Protein AF-0000000081565633 (afdb_homodimer)

pLDDT: mean 91.07, std 15.41, range [25.05, 98.81]

Radius of gyration: 27.48 Å; Cα contacts (8 Å, |Δi|>4): 273; chains: 2; bounding box: 69×83×50 Å

Solvent-accessible surface area (backbone atoms only — not comparable to full-atom values): 12117 Å² total; per-residue (Å²): 133,85,76,76,70,73,71,79,62,88,47,68,35,64,42,94,64,83,38,63,38,33,83,43,72,37,74,45,70,80,33,59,69,35,36,27,34,23,30,82,44,44,94,78,62,39,60,76,39,73,44,74,67,48,76,82,65,35,71,66,54,41,62,46,48,60,52,54,51,51,51,34,50,51,38,51,51,48,37,56,51,51,50,53,51,38,52,53,49,53,54,51,39,51,52,53,53,54,52,45,53,53,65,70,73,106,133,84,78,75,70,72,71,80,62,87,46,69,35,63,41,92,64,84,38,62,39,33,83,42,72,36,75,45,70,82,32,59,68,34,37,26,33,22,28,82,43,44,95,78,62,39,60,76,39,72,43,73,68,48,76,81,64,36,69,66,54,40,63,45,49,60,53,54,51,51,52,35,50,51,40,52,50,48,38,54,52,50,51,52,52,38,53,52,50,52,53,51,39,52,52,53,53,54,51,45,54,52,64,70,72,106

Sequence (212 aa):
MSSNSNVSGFVECECRVPQTAQIWTSWMPDNPGRRFLACKNYKKGGCGFFSWYDPQMCARSKAIIPGLLRGRNQLESEVVKVKKENRKMKKENRKVKMLIVITWILMSSNSNVSGFVECECRVPQTAQIWTSWMPDNPGRRFLACKNYKKGGCGFFSWYDPQMCARSKAIIPGLLRGRNQLESEVVKVKKENRKMKKENRKVKMLIVITWIL

Structure (mmCIF, N/CA/C/O backbone):
data_AF-0000000081565633-model_v1
#
loop_
_entity.id
_entity.type
_entity.pdbx_description
1 polymer 'GRF-type domain-containing protein'
#
loop_
_atom_site.group_PDB
_atom_site.id
_atom_site.type_symbol
_atom_site.label_atom_id
_atom_site.label_alt_id
_atom_site.label_comp_id
_atom_site.label_asym_id
_atom_site.label_entity_id
_atom_site.label_seq_id
_atom_site.pdbx_PDB_ins_code
_atom_site.Cartn_x
_atom_site.Cartn_y
_atom_site.Cartn_z
_atom_site.occupancy
_atom_site.B_iso_or_equiv
_atom_site.auth_seq_id
_atom_site.auth_comp_id
_atom_site.auth_asym_id
_atom_site.auth_atom_id
_atom_site.pdbx_PDB_model_num
ATOM 1 N N . MET A 1 1 ? 0.479 24.094 19.875 1 25.05 1 MET A N 1
ATOM 2 C CA . MET A 1 1 ? -0.065 23.141 20.828 1 25.05 1 MET A CA 1
ATOM 3 C C . MET A 1 1 ? -1.386 22.562 20.328 1 25.05 1 MET A C 1
ATOM 5 O O . MET A 1 1 ? -2.424 23.219 20.406 1 25.05 1 MET A O 1
ATOM 9 N N . SER A 1 2 ? -1.504 21.953 19.078 1 33.12 2 SER A N 1
ATOM 10 C CA . SER A 1 2 ? -2.678 21.406 18.406 1 33.12 2 SER A CA 1
ATOM 11 C C . SER A 1 2 ? -3.406 20.406 19.297 1 33.12 2 SER A C 1
ATOM 13 O O . SER A 1 2 ? -2.799 19.453 19.797 1 33.12 2 SER A O 1
ATOM 15 N N . SER A 1 3 ? -4.426 20.828 20.016 1 36.31 3 SER A N 1
ATOM 16 C CA . SER A 1 3 ? -5.324 20.078 20.891 1 36.31 3 SER A CA 1
ATOM 17 C C . SER A 1 3 ? -5.906 18.859 20.188 1 36.31 3 SER A C 1
ATOM 19 O O . SER A 1 3 ? -6.664 19 19.219 1 36.31 3 SER A O 1
ATOM 21 N N . ASN A 1 4 ? -5.164 17.828 19.969 1 36.44 4 ASN A N 1
ATOM 22 C CA . ASN A 1 4 ? -5.723 16.516 19.641 1 36.44 4 ASN A CA 1
ATOM 23 C C . ASN A 1 4 ? -6.945 16.203 20.5 1 36.44 4 ASN A C 1
ATOM 25 O O . ASN A 1 4 ? -6.809 15.805 21.656 1 36.44 4 ASN A O 1
ATOM 29 N N . SER A 1 5 ? -7.938 17.016 20.5 1 43.12 5 SER A N 1
ATOM 30 C CA . SER A 1 5 ? -9.141 16.672 21.266 1 43.12 5 SER A CA 1
ATOM 31 C C . SER A 1 5 ? -9.609 15.266 20.938 1 43.12 5 SER A C 1
ATOM 33 O O . SER A 1 5 ? -10.047 14.992 19.812 1 43.12 5 SER A O 1
ATOM 35 N N . ASN A 1 6 ? -8.984 14.297 21.359 1 43.53 6 ASN A N 1
ATOM 36 C CA . ASN A 1 6 ? -9.57 12.961 21.422 1 43.53 6 ASN A CA 1
ATOM 37 C C . ASN A 1 6 ? -11.055 13.016 21.797 1 43.53 6 ASN A C 1
ATOM 39 O O . ASN A 1 6 ? -11.406 13.312 22.938 1 43.53 6 ASN A O 1
ATOM 43 N N . VAL A 1 7 ? -11.906 13.539 20.984 1 48.97 7 VAL A N 1
ATOM 44 C CA . VAL A 1 7 ? -13.336 13.461 21.25 1 48.97 7 VAL A CA 1
ATOM 45 C C . VAL A 1 7 ? -13.703 12.047 21.688 1 48.97 7 VAL A C 1
ATOM 47 O O . VAL A 1 7 ? -13.727 11.117 20.875 1 48.97 7 VAL A O 1
ATOM 50 N N . SER A 1 8 ? -13.125 11.531 22.609 1 56.91 8 SER A N 1
ATOM 51 C CA . SER A 1 8 ? -13.555 10.305 23.281 1 56.91 8 SER A CA 1
ATOM 52 C C . SER A 1 8 ? -15.07 10.258 23.422 1 56.91 8 SER A C 1
ATOM 54 O O . SER A 1 8 ? -15.617 9.266 23.922 1 56.91 8 SER A O 1
ATOM 56 N N . GLY A 1 9 ? -15.75 11.289 23.062 1 67.81 9 GLY A N 1
ATOM 57 C CA . GLY A 1 9 ? -17.172 11.203 23.375 1 67.81 9 GLY A CA 1
ATOM 58 C C . GLY A 1 9 ? -18 10.664 22.234 1 67.81 9 GLY A C 1
ATOM 59 O O . GLY A 1 9 ? -17.547 10.648 21.078 1 67.81 9 GLY A O 1
ATOM 60 N N . PHE A 1 10 ? -19.016 9.844 22.578 1 85 10 PHE A N 1
ATOM 61 C CA . PHE A 1 10 ? -20.031 9.398 21.641 1 85 10 PHE A CA 1
ATOM 62 C C . PHE A 1 10 ? -20.703 10.594 20.984 1 85 10 PHE A C 1
ATOM 64 O O . PHE A 1 10 ? -21.047 11.57 21.641 1 85 10 PHE A O 1
ATOM 71 N N . VAL A 1 11 ? -20.516 10.641 19.688 1 91.94 11 VAL A N 1
ATOM 72 C CA . VAL A 1 11 ? -21.203 11.648 18.906 1 91.94 11 VAL A CA 1
ATOM 73 C C . VAL A 1 11 ? -22.484 11.047 18.297 1 91.94 11 VAL A C 1
ATOM 75 O O . VAL A 1 11 ? -22.453 9.961 17.719 1 91.94 11 VAL A O 1
ATOM 78 N N . GLU A 1 12 ? -23.516 11.688 18.641 1 94 12 GLU A N 1
ATOM 79 C CA . GLU A 1 12 ? -24.781 11.219 18.094 1 94 12 GLU A CA 1
ATOM 80 C C . GLU A 1 12 ? -25 11.742 16.672 1 94 12 GLU A C 1
ATOM 82 O O . GLU A 1 12 ? -24.688 12.898 16.375 1 94 12 GLU A O 1
ATOM 87 N N . CYS A 1 13 ? -25.562 10.852 15.812 1 95.56 13 CYS A N 1
ATOM 88 C CA . CYS A 1 13 ? -25.906 11.336 14.477 1 95.56 13 CYS A CA 1
ATOM 89 C C . CYS A 1 13 ? -27.359 11.797 14.422 1 95.56 13 CYS A C 1
ATOM 91 O O . CYS A 1 13 ? -28 12 15.461 1 95.56 13 CYS A O 1
ATOM 93 N N . GLU A 1 14 ? -27.875 12.148 13.203 1 95.88 14 GLU A N 1
ATOM 94 C CA . GLU A 1 14 ? -29.156 12.836 13.039 1 95.88 14 GLU A CA 1
ATOM 95 C C . GLU A 1 14 ? -30.25 11.859 12.641 1 95.88 14 GLU A C 1
ATOM 97 O O . GLU A 1 14 ? -31.125 12.188 11.828 1 95.88 14 GLU A O 1
ATOM 102 N N . CYS A 1 15 ? -30.047 10.672 13.117 1 95.06 15 CYS A N 1
ATOM 103 C CA . CYS A 1 15 ? -31.094 9.695 12.875 1 95.06 15 CYS A CA 1
ATOM 104 C C . CYS A 1 15 ? -32.344 10.031 13.68 1 95.06 15 CYS A C 1
ATOM 106 O O . CYS A 1 15 ? -32.281 10.719 14.695 1 95.06 15 CYS A O 1
ATOM 108 N N . ARG A 1 16 ? -33.531 9.477 13.18 1 93.5 16 ARG A N 1
ATOM 109 C CA . ARG A 1 16 ? -34.781 9.688 13.898 1 93.5 16 ARG A CA 1
ATOM 110 C C . ARG A 1 16 ? -34.719 9.086 15.297 1 93.5 16 ARG A C 1
ATOM 112 O O . ARG A 1 16 ? -35.156 9.719 16.266 1 93.5 16 ARG A O 1
ATOM 119 N N . VAL A 1 17 ? -34.25 7.859 15.32 1 92.69 17 VAL A N 1
ATOM 120 C CA . VAL A 1 17 ? -33.906 7.246 16.594 1 92.69 17 VAL A CA 1
ATOM 121 C C . VAL A 1 17 ? -32.469 7.559 16.938 1 92.69 17 VAL A C 1
ATOM 123 O O . VAL A 1 17 ? -31.562 7.312 16.141 1 92.69 17 VAL A O 1
ATOM 126 N N . PRO A 1 18 ? -32.312 8.195 18.094 1 93.06 18 PRO A N 1
ATOM 127 C CA . PRO A 1 18 ? -30.953 8.57 18.438 1 93.06 18 PRO A CA 1
ATOM 128 C C . PRO A 1 18 ? -29.969 7.41 18.281 1 93.06 18 PRO A C 1
ATOM 130 O O . PRO A 1 18 ? -30.219 6.305 18.75 1 93.06 18 PRO A O 1
ATOM 133 N N . GLN A 1 19 ? -28.922 7.754 17.531 1 94.19 19 GLN A N 1
ATOM 134 C CA . GLN A 1 19 ? -27.891 6.75 17.281 1 94.19 19 GLN A CA 1
ATOM 135 C C . GLN A 1 19 ? -26.5 7.379 17.312 1 94.19 19 GLN A C 1
ATOM 137 O O . GLN A 1 19 ? -26.344 8.547 16.953 1 94.19 19 GLN A O 1
ATOM 142 N N . THR A 1 20 ? -25.609 6.586 17.672 1 95.5 20 THR A N 1
ATOM 143 C CA . THR A 1 20 ? -24.219 7.051 17.703 1 95.5 20 THR A CA 1
ATOM 144 C C . THR A 1 20 ? -23.594 7.004 16.312 1 95.5 20 THR A C 1
ATOM 146 O O . THR A 1 20 ? -23.797 6.039 15.57 1 95.5 20 THR A O 1
ATOM 149 N N . ALA A 1 21 ? -22.906 8.07 15.922 1 97.38 21 ALA A N 1
ATOM 150 C CA . ALA A 1 21 ? -22.172 8.086 14.664 1 97.38 21 ALA A CA 1
ATOM 151 C C . ALA A 1 21 ? -21 7.098 14.688 1 97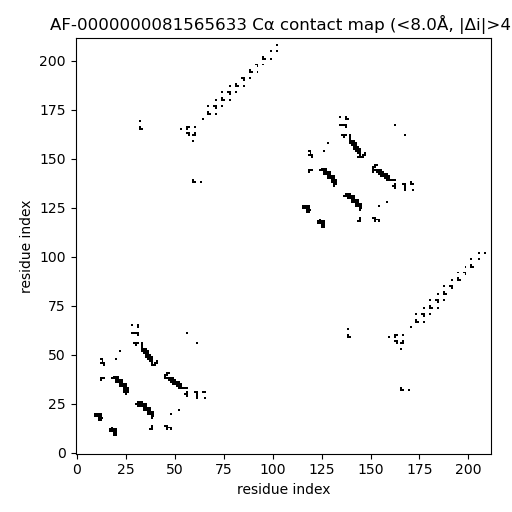.38 21 ALA A C 1
ATOM 153 O O . ALA A 1 21 ? -20.484 6.777 15.758 1 97.38 21 ALA A O 1
ATOM 154 N N . GLN A 1 22 ? -20.656 6.668 13.516 1 97.19 22 GLN A N 1
ATOM 155 C CA . GLN A 1 22 ? -19.531 5.758 13.375 1 97.19 22 GLN A CA 1
ATOM 156 C C . GLN A 1 22 ? -18.391 6.406 12.594 1 97.19 22 GLN A C 1
ATOM 158 O O . GLN A 1 22 ? -18.625 7.312 11.789 1 97.19 22 GLN A O 1
ATOM 163 N N . ILE A 1 23 ? -17.172 5.926 12.93 1 97.75 23 ILE A N 1
ATOM 164 C CA . ILE A 1 23 ? -16 6.43 12.219 1 97.75 23 ILE A CA 1
ATOM 165 C C . ILE A 1 23 ? -15.82 5.664 10.906 1 97.75 23 ILE A C 1
ATOM 167 O O . ILE A 1 23 ? -15.812 4.434 10.898 1 97.75 23 ILE A O 1
ATOM 171 N N . TRP A 1 24 ? -15.719 6.449 9.805 1 98.06 24 TRP A N 1
ATOM 172 C CA . TRP A 1 24 ? -15.453 5.918 8.477 1 98.06 24 TRP A CA 1
ATOM 173 C C . TRP A 1 24 ? -14.148 6.484 7.914 1 98.06 24 TRP A C 1
ATOM 175 O O . TRP A 1 24 ? -13.602 7.449 8.453 1 98.06 24 TRP A O 1
ATOM 185 N N . THR A 1 25 ? -13.703 5.797 6.828 1 98.5 25 THR A N 1
ATOM 186 C CA . THR A 1 25 ? -12.477 6.262 6.184 1 98.5 25 THR A CA 1
ATO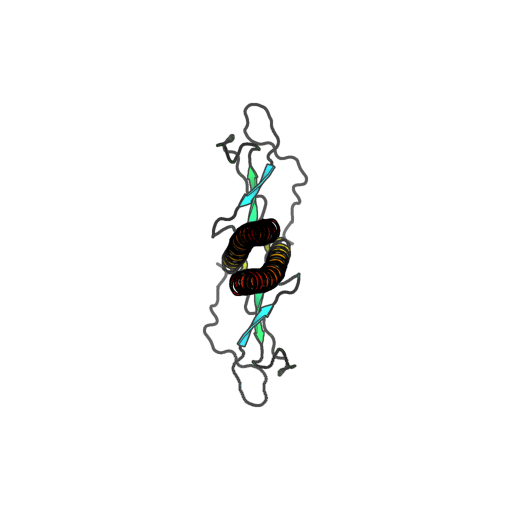M 187 C C . THR A 1 25 ? -12.758 6.711 4.754 1 98.5 25 THR A C 1
ATOM 189 O O . THR A 1 25 ? -13.391 5.984 3.982 1 98.5 25 THR A O 1
ATOM 192 N N . SER A 1 26 ? -12.328 7.93 4.438 1 98.56 26 SER A N 1
ATOM 193 C CA . SER A 1 26 ? -12.414 8.438 3.07 1 98.56 26 SER A CA 1
ATOM 194 C C . SER A 1 26 ? -11.203 8.008 2.25 1 98.56 26 SER A C 1
ATOM 196 O O . SER A 1 26 ? -10.07 8.023 2.744 1 98.56 26 SER A O 1
ATOM 198 N N . TRP A 1 27 ? -11.422 7.707 0.974 1 98 27 TRP A N 1
ATOM 199 C CA . TRP A 1 27 ? -10.344 7.352 0.059 1 98 27 TRP A CA 1
ATOM 200 C C . TRP A 1 27 ? -10.391 8.211 -1.202 1 98 27 TRP A C 1
ATOM 202 O O . TRP A 1 27 ? -9.828 7.836 -2.234 1 98 27 TRP A O 1
ATOM 212 N N . MET A 1 28 ? -10.977 9.289 -1.02 1 97.69 28 MET A N 1
ATOM 213 C CA . MET A 1 28 ? -11.008 10.266 -2.109 1 97.69 28 MET A CA 1
ATOM 214 C C . MET A 1 28 ? -9.641 10.906 -2.301 1 97.69 28 MET A C 1
ATOM 216 O O . MET A 1 28 ? -8.859 11.016 -1.354 1 97.69 28 MET A O 1
ATOM 220 N N . PRO A 1 29 ? -9.344 11.367 -3.408 1 96.06 29 PRO A N 1
ATOM 221 C CA . PRO A 1 29 ? -8.016 11.891 -3.742 1 96.06 29 PRO A CA 1
ATOM 222 C C . PRO A 1 29 ? -7.566 13 -2.793 1 96.06 29 PRO A C 1
ATOM 224 O O . PRO A 1 29 ? -6.387 13.07 -2.432 1 96.06 29 PRO A O 1
ATOM 227 N N . ASP A 1 30 ? -8.438 13.789 -2.33 1 97.62 30 ASP A N 1
ATOM 228 C CA . ASP A 1 30 ? -8.055 14.922 -1.488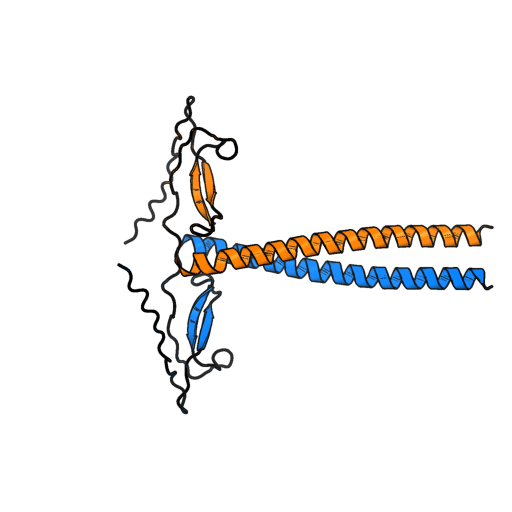 1 97.62 30 ASP A CA 1
ATOM 229 C C . ASP A 1 30 ? -8.078 14.539 -0.01 1 97.62 30 ASP A C 1
ATOM 231 O O . ASP A 1 30 ? -7.668 15.328 0.847 1 97.62 30 ASP A O 1
ATOM 235 N N . ASN A 1 31 ? -8.57 13.383 0.307 1 98.62 31 ASN A N 1
ATOM 236 C CA . ASN A 1 31 ? -8.719 12.945 1.693 1 98.62 31 ASN A CA 1
ATOM 237 C C . ASN A 1 31 ? -8.398 11.469 1.856 1 98.62 31 ASN A C 1
ATOM 239 O O . ASN A 1 31 ? -9.188 10.719 2.439 1 98.62 31 ASN A O 1
ATOM 243 N N . PRO A 1 32 ? -7.312 11.062 1.328 1 98.75 32 PRO A N 1
ATOM 244 C CA . PRO A 1 32 ? -7.031 9.625 1.391 1 98.75 32 PRO A CA 1
ATOM 245 C C . PRO A 1 32 ? -6.73 9.141 2.809 1 98.75 32 PRO A C 1
ATOM 247 O O . PRO A 1 32 ? -5.781 9.617 3.436 1 98.75 32 PRO A O 1
ATOM 250 N N . GLY A 1 33 ? -7.562 8.234 3.262 1 98.62 33 GLY A N 1
ATOM 251 C CA . GLY A 1 33 ? -7.328 7.66 4.578 1 98.62 33 GLY A CA 1
ATOM 252 C C . GLY A 1 33 ? -7.91 8.492 5.703 1 98.62 33 GLY A C 1
ATOM 253 O O . GLY A 1 33 ? -7.848 8.102 6.871 1 98.62 33 GLY A O 1
ATOM 254 N N . ARG A 1 34 ? -8.438 9.633 5.355 1 98.81 34 ARG A N 1
ATOM 255 C CA . ARG A 1 34 ? -8.953 10.539 6.375 1 98.81 34 ARG A CA 1
ATOM 256 C C . ARG A 1 34 ? -10.234 9.984 6.996 1 98.81 34 ARG A C 1
ATOM 258 O O . ARG A 1 34 ? -11.102 9.469 6.289 1 98.81 34 ARG A O 1
ATOM 265 N N . ARG A 1 35 ? -10.312 10.195 8.312 1 98.5 35 ARG A N 1
ATOM 266 C CA . ARG A 1 35 ? -11.484 9.656 8.992 1 98.5 35 ARG A CA 1
ATOM 267 C C . ARG A 1 35 ? -12.562 10.727 9.156 1 98.5 35 ARG A C 1
ATOM 269 O O . ARG A 1 35 ? -12.258 11.914 9.258 1 98.5 35 ARG A O 1
ATOM 276 N N . PHE A 1 36 ? -13.773 10.148 9.141 1 98.31 36 PHE A N 1
ATOM 277 C CA . PHE A 1 36 ? -14.93 11.008 9.352 1 98.31 36 PHE A CA 1
ATOM 278 C C . PHE A 1 36 ? -16.016 10.266 10.117 1 98.31 36 PHE A C 1
ATOM 280 O O . PHE A 1 36 ? -16.031 9.031 10.164 1 98.31 36 PHE A O 1
ATOM 287 N N . LEU A 1 37 ? -16.859 10.984 10.711 1 98.06 37 LEU A N 1
ATOM 288 C CA . LEU A 1 37 ? -18.016 10.469 11.438 1 98.06 37 LEU A CA 1
ATOM 289 C C . LEU A 1 37 ? -19.281 10.523 10.57 1 98.06 37 LEU A C 1
ATOM 291 O O . LEU A 1 37 ? -19.562 11.547 9.945 1 98.06 37 LEU A O 1
ATOM 295 N N . ALA A 1 38 ? -19.969 9.375 10.594 1 97.94 38 ALA A N 1
ATOM 296 C CA . ALA A 1 38 ? -21.25 9.32 9.883 1 97.94 38 ALA A CA 1
ATOM 297 C C . ALA A 1 38 ? -22.141 8.219 10.445 1 97.94 38 ALA A C 1
ATOM 299 O O . ALA A 1 38 ? -21.703 7.449 11.312 1 97.94 38 ALA A O 1
ATOM 300 N N . CYS A 1 39 ? -23.328 8.289 9.906 1 97.31 39 CYS A N 1
ATOM 301 C CA . CYS A 1 39 ? -24.328 7.293 10.289 1 97.31 39 CYS A CA 1
ATOM 302 C C . CYS A 1 39 ? -23.828 5.883 10.008 1 97.31 39 CYS A C 1
ATOM 304 O O . CYS A 1 39 ? -23.094 5.656 9.031 1 97.31 39 CYS A O 1
ATOM 306 N N . LYS A 1 40 ? -24.359 4.992 10.852 1 96.38 40 LYS A N 1
ATOM 307 C CA . LYS A 1 40 ? -24 3.59 10.641 1 96.38 40 LYS A CA 1
ATOM 308 C C . LYS A 1 40 ? -24.438 3.119 9.258 1 96.38 40 LYS A C 1
ATOM 310 O O . LYS A 1 40 ? -23.828 2.221 8.68 1 96.38 40 LYS A O 1
ATOM 315 N N . ASN A 1 41 ? -25.469 3.766 8.703 1 96 41 ASN A N 1
ATOM 316 C CA . ASN A 1 41 ? -26 3.4 7.398 1 96 41 ASN A CA 1
ATOM 317 C C . ASN A 1 41 ? -25.5 4.34 6.305 1 96 41 ASN A C 1
ATOM 319 O O . ASN A 1 41 ? -26.156 4.504 5.277 1 96 41 ASN A O 1
ATOM 323 N N . TYR A 1 42 ? -24.438 4.93 6.582 1 96.56 42 TYR A N 1
ATOM 324 C CA . TYR A 1 42 ? -23.875 5.938 5.684 1 96.56 42 TYR A CA 1
ATOM 325 C C . TYR A 1 42 ? -23.781 5.402 4.262 1 96.56 42 TYR A C 1
ATOM 327 O O . TYR A 1 42 ? -24.109 6.102 3.301 1 96.56 42 TYR A O 1
ATOM 335 N N . LYS A 1 43 ? -23.281 4.277 4.031 1 96.31 43 LYS A N 1
ATOM 336 C CA . LYS A 1 43 ? -23.062 3.709 2.701 1 96.31 43 LYS A CA 1
ATOM 337 C C . LYS A 1 43 ? -24.391 3.473 1.983 1 96.31 43 LYS A C 1
ATOM 339 O O . LYS A 1 43 ? -24.438 3.363 0.756 1 96.31 43 LYS A O 1
ATOM 344 N N . LYS A 1 44 ? -25.5 3.408 2.719 1 96.25 44 LYS A N 1
ATOM 345 C CA . LYS A 1 44 ? -26.828 3.176 2.15 1 96.25 44 LYS A CA 1
ATOM 346 C C . LYS A 1 44 ? -27.656 4.457 2.158 1 96.25 44 LYS A C 1
ATOM 348 O O . LYS A 1 44 ? -28.891 4.402 2.053 1 96.25 44 LYS A O 1
ATOM 353 N N . GLY A 1 45 ? -27.094 5.48 2.279 1 93.75 45 GLY A N 1
ATOM 354 C CA . GLY A 1 45 ? -27.797 6.746 2.246 1 93.75 45 GLY A CA 1
ATOM 355 C C . GLY A 1 45 ? -28.094 7.305 3.627 1 93.75 45 GLY A C 1
ATOM 356 O O . GLY A 1 45 ? -28.859 8.25 3.77 1 93.75 45 GLY A O 1
ATOM 357 N N . GLY A 1 46 ? -27.844 6.738 4.641 1 93.81 46 GLY A N 1
ATOM 358 C CA . GLY A 1 46 ? -27.938 7.113 6.039 1 93.81 46 GLY A CA 1
ATOM 359 C C . GLY A 1 46 ? -28.75 8.375 6.266 1 93.81 46 GLY A C 1
ATOM 360 O O . GLY A 1 46 ? -29.594 8.734 5.434 1 93.81 46 GLY A O 1
ATOM 361 N N . CYS A 1 47 ? -28.578 9.094 7.496 1 97.19 47 CYS A N 1
ATOM 362 C CA . CYS A 1 47 ? -29.375 10.242 7.914 1 97.19 47 CYS A CA 1
ATOM 363 C C . CYS A 1 47 ? -28.766 11.547 7.418 1 97.19 47 CYS A C 1
ATOM 365 O O . CYS A 1 47 ? -29.297 12.625 7.68 1 97.19 47 CYS A O 1
ATOM 367 N N . GLY A 1 48 ? -27.547 11.492 6.832 1 96.38 48 GLY A N 1
ATOM 368 C CA . GLY A 1 48 ? -26.922 12.664 6.254 1 96.38 48 GLY A CA 1
ATOM 369 C C . GLY A 1 48 ? -25.922 13.328 7.191 1 96.38 48 GLY A C 1
ATOM 370 O O . GLY A 1 48 ? -25.234 14.273 6.805 1 96.38 48 GLY A O 1
ATOM 371 N N . PHE A 1 49 ? -25.844 12.82 8.414 1 97.69 49 PHE A N 1
ATOM 372 C CA . PHE A 1 49 ? -24.875 13.367 9.359 1 97.69 49 PHE A CA 1
ATOM 373 C C . PHE A 1 49 ? -23.453 13.141 8.867 1 97.69 49 PHE A C 1
ATOM 375 O O . PHE A 1 49 ? -23.109 12.039 8.43 1 97.69 49 PHE A O 1
ATOM 382 N N . PHE A 1 50 ? -22.656 14.188 8.945 1 98.06 50 PHE A N 1
ATOM 383 C CA . PHE A 1 50 ? -21.266 14.094 8.523 1 98.06 50 PHE A CA 1
ATOM 384 C C . PHE A 1 50 ? -20.391 15.094 9.281 1 98.06 50 PHE A C 1
ATOM 386 O O . PHE A 1 50 ? -20.766 16.266 9.414 1 98.06 50 PHE A O 1
ATOM 393 N N . SER A 1 51 ? -19.25 14.539 9.773 1 97.69 51 SER A N 1
ATOM 394 C CA . SER A 1 51 ? -18.25 15.391 10.391 1 97.69 51 SER A CA 1
ATOM 395 C C . SER A 1 51 ? -16.859 14.781 10.258 1 97.69 51 SER A C 1
ATOM 397 O O . SER A 1 51 ? -16.672 13.586 10.516 1 97.69 51 SER A O 1
ATOM 399 N N . TRP A 1 52 ? -15.984 15.695 9.945 1 98.19 52 TRP A N 1
ATOM 400 C CA . TRP A 1 52 ? -14.617 15.188 9.891 1 98.19 52 TRP A CA 1
ATOM 401 C C . TRP A 1 52 ? -14.109 14.852 11.281 1 98.19 52 TRP A C 1
ATOM 403 O O . TRP A 1 52 ? -14.336 15.602 12.234 1 98.19 52 TRP A O 1
ATOM 413 N N . TYR A 1 53 ? -13.531 13.68 11.289 1 97.25 53 TYR A N 1
ATOM 414 C CA . TYR A 1 53 ? -12.891 13.242 12.523 1 97.25 53 TYR A CA 1
ATOM 415 C C . TYR A 1 53 ? -11.438 13.688 12.57 1 97.25 53 TYR A C 1
ATOM 417 O O . TYR A 1 53 ? -10.945 14.117 13.617 1 97.25 53 TYR A O 1
ATOM 425 N N . ASP A 1 54 ? -10.781 13.648 11.453 1 98.19 54 ASP A N 1
ATOM 426 C CA . ASP A 1 54 ? -9.375 14.039 11.32 1 98.19 54 ASP A CA 1
ATOM 427 C C . ASP A 1 54 ? -9.25 15.422 10.695 1 98.19 54 ASP A C 1
ATOM 429 O O . ASP A 1 54 ? -10.117 15.844 9.93 1 98.19 54 ASP A O 1
ATOM 433 N N . PRO A 1 55 ? -8.062 16.078 11.062 1 98.12 55 PRO A N 1
ATOM 434 C CA . PRO A 1 55 ? -7.734 17.266 10.273 1 98.12 55 PRO A CA 1
ATOM 435 C C . PRO A 1 55 ? -7.434 16.953 8.812 1 98.12 55 PRO A C 1
ATOM 437 O O . PRO A 1 55 ? -7.391 15.773 8.438 1 98.12 55 PRO A O 1
ATOM 440 N N . GLN A 1 56 ? -7.164 18.016 8.078 1 98.12 56 GLN A N 1
ATOM 441 C CA . GLN A 1 56 ? -6.855 17.844 6.664 1 98.12 56 GLN A CA 1
ATOM 442 C C . GLN A 1 56 ? -5.582 17.016 6.477 1 98.12 56 GLN A C 1
ATOM 444 O O . GLN A 1 56 ? -4.613 17.188 7.219 1 98.12 56 GLN A O 1
ATOM 449 N N . MET A 1 57 ? -5.617 16.328 5.418 1 98.69 57 MET A N 1
ATOM 450 C CA . MET A 1 57 ? -4.434 15.539 5.074 1 98.69 57 MET A CA 1
ATOM 451 C C . MET A 1 57 ? -3.33 16.438 4.516 1 98.69 57 MET A C 1
ATOM 453 O O . MET A 1 57 ? -3.611 17.406 3.809 1 98.69 57 MET A O 1
ATOM 457 N N . CYS A 1 58 ? -2.168 16.031 4.855 1 98.5 58 CYS A N 1
ATOM 458 C CA . CYS A 1 58 ? -1.054 16.844 4.371 1 98.5 58 CYS A CA 1
ATOM 459 C C . CYS A 1 58 ? -0.807 16.609 2.889 1 98.5 58 CYS A C 1
ATOM 461 O O . CYS A 1 58 ? -1.194 15.57 2.35 1 98.5 58 CYS A O 1
ATOM 463 N N . ALA A 1 59 ? -0.163 17.547 2.295 1 98.31 59 ALA A N 1
ATOM 464 C CA . ALA A 1 59 ? 0.004 17.531 0.843 1 98.31 59 ALA A CA 1
ATOM 465 C C . ALA A 1 59 ? 0.708 16.266 0.374 1 98.31 59 ALA A C 1
ATOM 467 O O . ALA A 1 59 ? 0.306 15.656 -0.62 1 98.31 59 ALA A O 1
ATOM 468 N N . ARG A 1 60 ? 1.738 15.93 1.002 1 98.56 60 ARG A N 1
ATOM 469 C CA . ARG A 1 60 ? 2.52 14.766 0.579 1 98.56 60 ARG A CA 1
ATOM 470 C C . ARG A 1 60 ? 1.681 13.492 0.63 1 98.56 60 ARG A C 1
ATOM 472 O O . ARG A 1 60 ? 1.742 12.672 -0.282 1 98.56 60 ARG A O 1
ATOM 479 N N . SER A 1 61 ? 0.938 13.336 1.662 1 98.56 61 SER A N 1
ATOM 480 C CA . SER A 1 61 ? 0.123 12.133 1.781 1 98.56 61 SER A CA 1
ATOM 481 C C . SER A 1 61 ? -0.939 12.07 0.688 1 98.56 61 SER A C 1
ATOM 483 O O . SER A 1 61 ? -1.248 11 0.173 1 98.56 61 SER A O 1
ATOM 485 N N . LYS A 1 62 ? -1.462 13.211 0.331 1 98.75 62 LYS A N 1
ATOM 486 C CA . LYS A 1 62 ? -2.428 13.25 -0.764 1 98.75 62 LYS A CA 1
ATOM 487 C C . LYS A 1 62 ? -1.8 12.773 -2.07 1 98.75 62 LYS A C 1
ATOM 489 O O . LYS A 1 62 ? -2.479 12.18 -2.912 1 98.75 62 LYS A O 1
ATOM 494 N N . ALA A 1 63 ? -0.603 13.016 -2.137 1 98.44 63 ALA A N 1
ATOM 495 C CA . ALA A 1 63 ? 0.108 12.672 -3.363 1 98.44 63 ALA A CA 1
ATOM 496 C C . ALA A 1 63 ? 0.463 11.188 -3.393 1 98.44 63 ALA A C 1
ATOM 498 O O . ALA A 1 63 ? 0.368 10.539 -4.438 1 98.44 63 ALA A O 1
ATOM 499 N N . ILE A 1 64 ? 0.818 10.602 -2.322 1 98.5 64 ILE A N 1
ATOM 500 C CA . ILE A 1 64 ? 1.486 9.305 -2.43 1 98.5 64 ILE A CA 1
ATOM 501 C C . ILE A 1 64 ? 0.51 8.188 -2.062 1 98.5 64 ILE A C 1
ATOM 503 O O . ILE A 1 64 ? 0.64 7.062 -2.543 1 98.5 64 ILE A O 1
ATOM 507 N N . ILE A 1 65 ? -0.475 8.445 -1.207 1 98.75 65 ILE A N 1
ATOM 508 C CA . ILE A 1 65 ? -1.321 7.371 -0.698 1 98.75 65 ILE A CA 1
ATOM 509 C C . ILE A 1 65 ? -2.098 6.738 -1.85 1 98.75 65 ILE A C 1
ATOM 511 O O . ILE A 1 65 ? -2.176 5.512 -1.953 1 98.75 65 ILE A O 1
ATOM 515 N N . PRO A 1 66 ? -2.648 7.566 -2.736 1 98.56 66 PRO A N 1
ATOM 516 C CA . PRO A 1 66 ? -3.322 6.918 -3.863 1 98.56 66 PRO A CA 1
ATOM 517 C C . PRO A 1 66 ? -2.404 5.969 -4.633 1 98.56 66 PRO A C 1
ATOM 519 O O . PRO A 1 66 ? -2.844 4.906 -5.078 1 98.56 66 PRO A O 1
ATOM 522 N N . GLY A 1 67 ? -1.253 6.301 -4.812 1 98 67 GLY A N 1
ATOM 523 C CA . GLY A 1 67 ? -0.306 5.426 -5.484 1 98 67 GLY A CA 1
ATOM 524 C C . GLY A 1 67 ? -0.047 4.137 -4.727 1 98 67 GLY A C 1
ATOM 525 O O . GLY A 1 67 ? 0.015 3.061 -5.328 1 98 67 GLY A O 1
ATOM 526 N N . LEU A 1 68 ? 0.109 4.273 -3.461 1 97.94 68 LEU A N 1
ATOM 527 C CA . LEU A 1 68 ? 0.289 3.098 -2.615 1 97.94 68 LEU A CA 1
ATOM 528 C C . LEU A 1 68 ? -0.911 2.162 -2.721 1 97.94 68 LEU A C 1
ATOM 530 O O . LEU A 1 68 ? -0.747 0.946 -2.842 1 97.94 68 LEU A O 1
ATOM 534 N N . LEU A 1 69 ? -2.051 2.691 -2.713 1 98 69 LEU A N 1
ATOM 535 C CA . LEU A 1 69 ? -3.277 1.909 -2.828 1 98 69 LEU A CA 1
ATOM 536 C C . LEU A 1 69 ? -3.359 1.225 -4.188 1 98 69 LEU A C 1
ATOM 538 O O . LEU A 1 69 ? -3.699 0.042 -4.273 1 98 69 LEU A O 1
ATOM 542 N N . ARG A 1 70 ? -3.086 1.964 -5.223 1 98.06 70 ARG A N 1
ATOM 543 C CA . ARG A 1 70 ? -3.107 1.378 -6.559 1 98.06 70 ARG A CA 1
ATOM 544 C C . ARG A 1 70 ? -2.141 0.202 -6.66 1 98.06 70 ARG A C 1
ATOM 546 O O . ARG A 1 70 ? -2.482 -0.846 -7.211 1 98.06 70 ARG A O 1
ATOM 553 N N . GLY A 1 71 ? -0.977 0.432 -6.16 1 98.06 71 GLY A N 1
ATOM 554 C CA . GLY A 1 71 ? -0.004 -0.649 -6.164 1 98.06 71 GLY A CA 1
ATOM 555 C C . GLY A 1 71 ? -0.475 -1.879 -5.41 1 98.06 71 GLY A C 1
ATOM 556 O O . GLY A 1 71 ? -0.331 -3.002 -5.895 1 98.06 71 GLY A O 1
ATOM 557 N N . ARG A 1 72 ? -0.985 -1.676 -4.305 1 98.12 72 ARG A N 1
ATOM 558 C CA . ARG A 1 72 ? -1.512 -2.781 -3.51 1 98.12 72 ARG A CA 1
ATOM 559 C C . ARG A 1 72 ? -2.6 -3.531 -4.27 1 98.12 72 ARG A C 1
ATOM 561 O O . ARG A 1 72 ? -2.617 -4.766 -4.281 1 98.12 72 ARG A O 1
ATOM 568 N N . ASN A 1 73 ? -3.49 -2.787 -4.852 1 97.88 73 ASN A N 1
ATOM 569 C CA . ASN A 1 73 ? -4.582 -3.385 -5.613 1 97.88 73 ASN A CA 1
ATOM 570 C C . ASN A 1 73 ? -4.059 -4.203 -6.793 1 97.88 73 ASN A C 1
ATOM 572 O O . ASN A 1 73 ? -4.586 -5.277 -7.09 1 97.88 73 ASN A O 1
ATOM 576 N N . GLN A 1 74 ? -3.096 -3.709 -7.418 1 98.62 74 GLN A N 1
ATOM 577 C CA . GLN A 1 74 ? -2.479 -4.43 -8.523 1 98.62 74 GLN A CA 1
ATOM 578 C C . GLN A 1 74 ? -1.898 -5.762 -8.062 1 98.62 74 GLN A C 1
ATOM 580 O O . GLN A 1 74 ? -2.08 -6.789 -8.727 1 98.62 74 GLN A O 1
ATOM 585 N N . LEU A 1 75 ? -1.262 -5.645 -6.938 1 98.81 75 LEU A N 1
ATOM 586 C CA . LEU A 1 75 ? -0.701 -6.867 -6.375 1 98.81 75 LEU A CA 1
ATOM 587 C C . LEU A 1 75 ? -1.807 -7.84 -5.977 1 98.81 75 LEU A C 1
ATOM 589 O O . LEU A 1 75 ? -1.679 -9.047 -6.184 1 98.81 75 LEU A O 1
ATOM 593 N N . GLU A 1 76 ? -2.83 -7.355 -5.391 1 98.69 76 GLU A N 1
ATOM 594 C CA . GLU A 1 76 ? -3.959 -8.211 -5.035 1 98.69 76 GLU A CA 1
ATOM 595 C C . GLU A 1 76 ? -4.52 -8.922 -6.266 1 98.69 76 GLU A C 1
ATOM 597 O O . GLU A 1 76 ? -4.801 -10.117 -6.223 1 98.69 76 GLU A O 1
ATOM 602 N N . SER A 1 77 ? -4.633 -8.195 -7.328 1 98.75 77 SER A N 1
ATOM 603 C CA . SER A 1 77 ? -5.105 -8.781 -8.57 1 98.75 77 SER A CA 1
ATOM 604 C C . SER A 1 77 ? -4.141 -9.844 -9.086 1 98.75 77 SER A C 1
ATOM 606 O O . SER A 1 77 ? -4.566 -10.883 -9.594 1 98.75 77 SER A O 1
ATOM 608 N N . GLU A 1 78 ? -2.924 -9.555 -9 1 98.81 78 GLU A N 1
ATOM 609 C CA . GLU A 1 78 ? -1.91 -10.5 -9.453 1 98.81 78 GLU A CA 1
ATOM 610 C C . GLU A 1 78 ? -1.976 -11.805 -8.656 1 98.81 78 GLU A C 1
ATOM 612 O O . GLU A 1 78 ? -1.866 -12.891 -9.219 1 98.81 78 GLU A O 1
ATOM 617 N N . VAL A 1 79 ? -2.176 -11.672 -7.387 1 98.62 79 VAL A N 1
ATOM 618 C CA . VAL A 1 79 ? -2.291 -12.852 -6.535 1 98.62 79 VAL A CA 1
ATOM 619 C C . VAL A 1 79 ? -3.471 -13.711 -6.996 1 98.62 79 VAL A C 1
ATOM 621 O O . VAL A 1 79 ? -3.354 -14.93 -7.102 1 98.62 79 VAL A O 1
ATOM 624 N N . VAL A 1 80 ? -4.547 -13.062 -7.168 1 98.56 80 VAL A N 1
ATOM 625 C CA . VAL A 1 80 ? -5.742 -13.773 -7.613 1 98.56 80 VAL A CA 1
ATOM 626 C C . VAL A 1 80 ? -5.457 -14.5 -8.922 1 98.56 80 VAL A C 1
ATOM 628 O O . VAL A 1 80 ? -5.785 -15.68 -9.062 1 98.56 80 VAL A O 1
ATOM 631 N N . LYS A 1 81 ? -4.781 -13.828 -9.836 1 98.56 81 LYS A N 1
ATOM 632 C CA . LYS A 1 81 ? -4.469 -14.391 -11.141 1 98.56 81 LYS A CA 1
ATOM 633 C C . LYS A 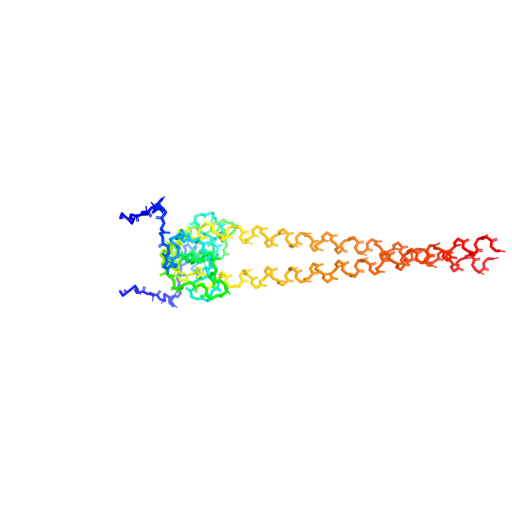1 81 ? -3.551 -15.609 -11.016 1 98.56 81 LYS A C 1
ATOM 635 O O . LYS A 1 81 ? -3.832 -16.672 -11.578 1 98.56 81 LYS A O 1
ATOM 640 N N . VAL A 1 82 ? -2.535 -15.461 -10.234 1 98.19 82 VAL A N 1
ATOM 641 C CA . VAL A 1 82 ? -1.537 -16.516 -10.164 1 98.19 82 VAL A CA 1
ATOM 642 C C . VAL A 1 82 ? -2.098 -17.703 -9.375 1 98.19 82 VAL A C 1
ATOM 644 O O . VAL A 1 82 ? -1.776 -18.859 -9.664 1 98.19 82 VAL A O 1
ATOM 647 N N . LYS A 1 83 ? -2.906 -17.484 -8.469 1 97.81 83 LYS A N 1
ATOM 648 C CA . LYS A 1 83 ? -3.547 -18.578 -7.746 1 97.81 83 LYS A CA 1
ATOM 649 C C . LYS A 1 83 ? -4.492 -19.359 -8.656 1 97.81 83 LYS A C 1
ATOM 651 O O . LYS A 1 83 ? -4.598 -20.578 -8.555 1 97.81 83 LYS A O 1
ATOM 656 N N . LYS A 1 84 ? -5.219 -18.672 -9.484 1 97.81 84 LYS A N 1
ATOM 657 C CA . LYS A 1 84 ? -6.066 -19.328 -10.477 1 97.81 84 LYS A CA 1
ATOM 658 C C . LYS A 1 84 ? -5.242 -20.203 -11.414 1 97.81 84 LYS A C 1
ATOM 660 O O . LYS A 1 84 ? -5.629 -21.344 -11.719 1 97.81 84 LYS A O 1
ATOM 665 N N . GLU A 1 85 ? -4.156 -19.688 -11.836 1 95.62 85 GLU A N 1
ATOM 666 C CA . GLU A 1 85 ? -3.24 -20.453 -12.672 1 95.62 85 GLU A CA 1
ATOM 667 C C . GLU A 1 85 ? -2.74 -21.703 -11.953 1 95.62 85 GLU A C 1
ATOM 669 O O . GLU A 1 85 ? -2.684 -22.797 -12.539 1 95.62 85 GLU A O 1
ATOM 674 N N . ASN A 1 86 ? -2.41 -21.391 -10.711 1 95.5 86 ASN A N 1
ATOM 675 C CA . ASN A 1 86 ? -1.934 -22.516 -9.906 1 95.5 86 ASN A CA 1
ATOM 676 C C . ASN A 1 86 ? -2.988 -23.609 -9.789 1 95.5 86 ASN A C 1
ATOM 678 O O . ASN A 1 86 ? -2.672 -24.797 -9.883 1 95.5 86 ASN A O 1
ATOM 682 N N . ARG A 1 87 ? -4.188 -23.328 -9.609 1 95.12 87 ARG A N 1
ATOM 683 C CA . ARG A 1 87 ? -5.289 -24.281 -9.516 1 95.12 87 ARG A CA 1
ATOM 684 C C . ARG A 1 87 ? -5.445 -25.062 -10.805 1 95.12 87 ARG A C 1
ATOM 686 O O . ARG A 1 87 ? -5.645 -26.281 -10.781 1 95.12 87 ARG A O 1
ATOM 693 N N . LYS A 1 88 ? -5.32 -24.406 -11.914 1 94.25 88 LYS A N 1
ATOM 694 C CA . LYS A 1 88 ? -5.414 -25.047 -13.219 1 94.25 88 LYS A CA 1
ATOM 695 C C . LYS A 1 88 ? -4.289 -26.062 -13.406 1 94.25 88 LYS A C 1
ATOM 697 O O . LYS A 1 88 ? -4.527 -27.188 -13.883 1 94.25 88 LYS A O 1
ATOM 702 N N . MET A 1 89 ? -3.121 -25.641 -12.906 1 90.75 89 MET A N 1
ATOM 703 C CA . MET A 1 89 ? -1.96 -26.516 -13.047 1 90.75 89 MET A CA 1
ATOM 704 C C . MET A 1 89 ? -2.1 -27.75 -12.164 1 90.75 89 MET A C 1
ATOM 706 O O . MET A 1 89 ? -1.718 -28.844 -12.57 1 90.75 89 MET A O 1
ATOM 710 N N . LYS A 1 90 ? -2.615 -27.609 -11.039 1 91.81 90 LYS A N 1
ATOM 711 C CA . LYS A 1 90 ? -2.84 -28.75 -10.141 1 91.81 90 LYS A CA 1
ATOM 712 C C . LYS A 1 90 ? -3.826 -29.734 -10.75 1 91.81 90 LYS A C 1
ATOM 714 O O . LYS A 1 90 ? -3.611 -30.953 -10.688 1 91.81 90 LYS A O 1
ATOM 719 N N . LYS A 1 91 ? -4.852 -29.281 -11.352 1 94 91 LYS A N 1
ATOM 720 C CA . LYS A 1 91 ? -5.832 -30.125 -12.016 1 94 91 LYS A CA 1
ATOM 721 C C . LYS A 1 91 ? -5.199 -30.891 -13.18 1 94 91 LYS A C 1
ATOM 723 O O . LYS A 1 91 ? -5.434 -32.094 -13.344 1 94 91 LYS A O 1
ATOM 728 N N . GLU A 1 92 ? -4.414 -30.109 -13.906 1 91.5 92 GLU A N 1
ATOM 729 C CA . GLU A 1 92 ? -3.736 -30.734 -15.039 1 91.5 92 GLU A CA 1
ATOM 730 C C . GLU A 1 92 ? -2.795 -31.844 -14.57 1 91.5 92 GLU A C 1
ATOM 732 O O . GLU A 1 92 ? -2.756 -32.906 -15.164 1 91.5 92 GLU A O 1
ATOM 737 N N . ASN A 1 93 ? -2.086 -31.5 -13.5 1 88.5 93 ASN A N 1
ATOM 738 C CA . ASN A 1 93 ? -1.164 -32.5 -12.953 1 88.5 93 ASN A CA 1
ATOM 739 C C . ASN A 1 93 ? -1.9 -33.75 -12.492 1 88.5 93 ASN A C 1
ATOM 741 O O . ASN A 1 93 ? -1.442 -34.875 -12.734 1 88.5 93 ASN A O 1
ATOM 745 N N . ARG A 1 94 ? -2.998 -33.656 -11.875 1 90.56 94 ARG A N 1
ATOM 746 C CA . ARG A 1 94 ? -3.809 -34.781 -11.43 1 90.56 94 ARG A CA 1
ATOM 747 C C . ARG A 1 94 ? -4.273 -35.625 -12.609 1 90.56 94 ARG A C 1
ATOM 749 O O . ARG A 1 94 ? -4.219 -36.844 -12.562 1 90.56 94 ARG 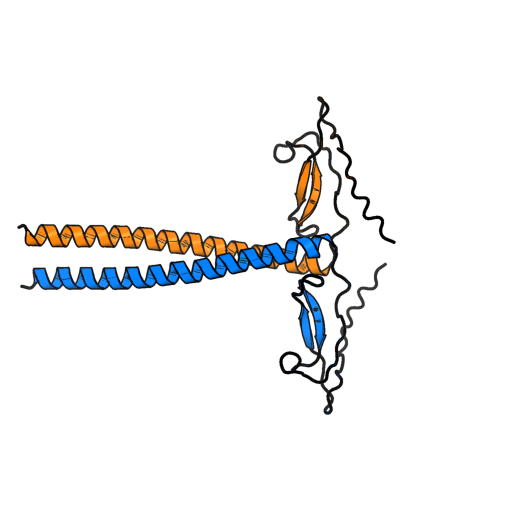A O 1
ATOM 756 N N . LYS A 1 95 ? -4.668 -34.938 -13.68 1 91.75 95 LYS A N 1
ATOM 757 C CA . LYS A 1 95 ? -5.125 -35.656 -14.867 1 91.75 95 LYS A CA 1
ATOM 758 C C . LYS A 1 95 ? -4 -36.469 -15.484 1 91.75 95 LYS A C 1
ATOM 760 O O . LYS A 1 95 ? -4.199 -37.625 -15.828 1 91.75 95 LYS A O 1
ATOM 765 N N . VAL A 1 96 ? -2.842 -35.938 -15.547 1 87.56 96 VAL A N 1
ATOM 766 C CA . VAL A 1 96 ? -1.721 -36.594 -16.172 1 87.56 96 VAL A CA 1
ATOM 767 C C . VAL A 1 96 ? -1.296 -37.812 -15.328 1 87.56 96 VAL A C 1
ATOM 769 O O . VAL A 1 96 ? -0.965 -38.875 -15.859 1 87.56 96 VAL A O 1
ATOM 772 N N . LYS A 1 97 ? -1.341 -37.594 -14.016 1 89.25 97 LYS A N 1
ATOM 773 C CA . LYS A 1 97 ? -1 -38.719 -13.125 1 89.25 97 LYS A CA 1
ATOM 774 C C . LYS A 1 97 ? -2.02 -39.844 -13.234 1 89.25 97 LYS A C 1
ATOM 776 O O . LYS A 1 97 ? -1.651 -41 -13.234 1 89.25 97 LYS A O 1
ATOM 781 N N . MET A 1 98 ? -3.279 -39.531 -13.344 1 91.62 98 MET A N 1
ATOM 782 C CA . MET A 1 98 ? -4.324 -40.531 -13.516 1 91.62 98 MET A CA 1
ATOM 783 C C . MET A 1 98 ? -4.156 -41.281 -14.828 1 91.62 98 MET A C 1
ATOM 785 O O . MET A 1 98 ? -4.316 -42.5 -14.883 1 91.62 98 MET A O 1
ATOM 789 N N . LEU A 1 99 ? -3.711 -40.625 -15.898 1 86.19 99 LEU A N 1
ATOM 790 C CA . LEU A 1 99 ? -3.471 -41.25 -17.203 1 86.19 99 LEU A CA 1
ATOM 791 C C . LEU A 1 99 ? -2.295 -42.219 -17.141 1 86.19 99 LEU A C 1
ATOM 793 O O . LEU A 1 99 ? -2.34 -43.281 -17.75 1 86.19 99 LEU A O 1
ATOM 797 N N . ILE A 1 100 ? -1.284 -41.906 -16.375 1 85.06 100 ILE A N 1
ATOM 798 C CA . ILE A 1 100 ? -0.106 -42.75 -16.234 1 85.06 100 ILE A CA 1
ATOM 799 C C . ILE A 1 100 ? -0.492 -44.062 -15.531 1 85.06 100 ILE A C 1
ATOM 801 O O . ILE A 1 100 ? -0.102 -45.156 -15.969 1 85.06 100 ILE A O 1
ATOM 805 N N . VAL A 1 101 ? -1.317 -44.031 -14.594 1 87.25 101 VAL A N 1
ATOM 806 C CA . VAL A 1 101 ? -1.748 -45.188 -13.836 1 87.25 101 VAL A CA 1
ATOM 807 C C . VAL A 1 101 ? -2.586 -46.094 -14.734 1 87.25 101 VAL A C 1
ATOM 809 O O . VAL A 1 101 ? -2.41 -47.344 -14.727 1 87.25 101 VAL A O 1
ATOM 812 N N . ILE A 1 102 ? -3.406 -45.5 -15.625 1 88.56 102 ILE A N 1
ATOM 813 C CA . ILE A 1 102 ? -4.273 -46.25 -16.516 1 88.56 102 ILE A CA 1
ATOM 814 C C . ILE A 1 102 ? -3.426 -47.031 -17.547 1 88.56 102 ILE A C 1
ATOM 816 O O . ILE A 1 102 ? -3.688 -48.188 -17.828 1 88.56 102 ILE A O 1
ATOM 820 N N . THR A 1 103 ? -2.312 -46.469 -17.984 1 85.81 103 THR A N 1
ATOM 821 C CA . THR A 1 103 ? -1.434 -47.094 -18.969 1 85.81 103 THR A CA 1
ATOM 822 C C . THR A 1 103 ? -0.672 -48.281 -18.344 1 85.81 103 THR A C 1
ATOM 824 O O . THR A 1 103 ? -0.32 -49.219 -19.031 1 85.81 103 THR A O 1
ATOM 827 N N . TRP A 1 104 ? -0.474 -48.188 -17.016 1 84.06 104 TRP A N 1
ATOM 828 C CA . TRP A 1 104 ? 0.276 -49.25 -16.328 1 84.06 104 TRP A CA 1
ATOM 829 C C . TRP A 1 104 ? -0.616 -50.469 -16.031 1 84.06 104 TRP A C 1
ATOM 831 O O . TRP A 1 104 ? -0.15 -51.594 -16.047 1 84.06 104 TRP A O 1
ATOM 841 N N . ILE A 1 105 ? -1.844 -50.188 -15.891 1 88.44 105 ILE A N 1
ATOM 842 C CA . ILE A 1 105 ? -2.775 -51.25 -15.516 1 88.44 105 ILE A CA 1
ATOM 843 C C . ILE A 1 105 ? -3.217 -52 -16.766 1 88.44 105 ILE A C 1
ATOM 845 O O . ILE A 1 105 ? -3.42 -53.219 -16.719 1 88.44 105 ILE A O 1
ATOM 849 N N . LEU A 1 106 ? -3.25 -51.406 -17.922 1 78.62 106 LEU A N 1
ATOM 850 C CA . LEU A 1 106 ? -3.65 -52.062 -19.172 1 78.62 106 LEU A CA 1
ATOM 851 C C . LEU A 1 106 ? -2.465 -52.781 -19.828 1 78.62 106 LEU A C 1
ATOM 853 O O . LEU A 1 106 ? -2.627 -53.844 -20.438 1 78.62 106 LEU A O 1
ATOM 857 N N . MET B 1 1 ? -1.788 31.094 4.344 1 25.52 1 MET B N 1
ATOM 858 C CA . MET B 1 1 ? -1.195 31.156 3.012 1 25.52 1 MET B CA 1
ATOM 859 C C . MET B 1 1 ? 0.126 30.391 2.965 1 25.52 1 MET B C 1
ATOM 861 O O . MET B 1 1 ? 1.144 30.875 3.465 1 25.52 1 MET B O 1
ATOM 865 N N . SER B 1 2 ? 0.201 29.047 3.314 1 33.69 2 SER B N 1
ATOM 866 C CA . SER B 1 2 ? 1.365 28.172 3.387 1 33.69 2 SER B CA 1
ATOM 867 C C . SER B 1 2 ? 2.17 28.219 2.092 1 33.69 2 SER B C 1
ATOM 869 O O . SER B 1 2 ? 1.625 28 1.008 1 33.69 2 SER B O 1
ATOM 871 N N . SER B 1 3 ? 3.186 29.031 1.994 1 36.31 3 SER B N 1
ATOM 872 C CA . SER B 1 3 ? 4.141 29.219 0.905 1 36.31 3 SER B CA 1
ATOM 873 C C . SER B 1 3 ? 4.746 27.906 0.459 1 36.31 3 SER B C 1
ATOM 875 O O . SER B 1 3 ? 5.484 27.266 1.215 1 36.31 3 SER B O 1
ATOM 877 N N . ASN B 1 4 ? 4.035 27.047 -0.201 1 36.66 4 ASN B N 1
ATOM 878 C CA . ASN B 1 4 ? 4.629 25.969 -0.969 1 36.66 4 ASN B CA 1
ATOM 879 C C . ASN B 1 4 ? 5.875 26.422 -1.723 1 36.66 4 ASN B C 1
ATOM 881 O O . ASN B 1 4 ? 5.77 27.047 -2.779 1 36.66 4 ASN B O 1
ATOM 885 N N . SER B 1 5 ? 6.848 26.969 -1.088 1 43.38 5 SER B N 1
ATOM 886 C CA . SER B 1 5 ? 8.07 27.328 -1.797 1 43.38 5 SER B CA 1
ATOM 887 C C . SER B 1 5 ? 8.578 26.172 -2.652 1 43.38 5 SER B C 1
ATOM 889 O O . SER B 1 5 ? 9 25.141 -2.125 1 43.38 5 SER B O 1
ATOM 891 N N . ASN B 1 6 ? 7.973 25.844 -3.67 1 43.53 6 ASN B N 1
ATOM 892 C CA . ASN B 1 6 ? 8.586 25.047 -4.727 1 43.53 6 ASN B CA 1
ATOM 893 C C . ASN B 1 6 ? 10.062 25.391 -4.898 1 43.53 6 ASN B C 1
ATOM 895 O O . ASN B 1 6 ? 10.406 26.453 -5.422 1 43.53 6 ASN B O 1
ATOM 899 N N . VAL B 1 7 ? 10.906 25.141 -3.959 1 49 7 VAL B N 1
ATOM 900 C CA . VAL B 1 7 ? 12.336 25.312 -4.172 1 49 7 VAL B CA 1
ATOM 901 C C . VAL B 1 7 ? 12.734 24.734 -5.523 1 49 7 VAL B C 1
ATOM 903 O O . VAL B 1 7 ? 12.789 23.516 -5.691 1 49 7 VAL B O 1
ATOM 906 N N . SER B 1 8 ? 12.164 25.078 -6.527 1 57.22 8 SER B N 1
ATOM 907 C CA . SER B 1 8 ? 12.609 24.781 -7.883 1 57.22 8 SER B CA 1
ATOM 908 C C . SER B 1 8 ? 14.125 24.906 -8.016 1 57.22 8 SER B C 1
ATOM 910 O O . SER B 1 8 ? 14.688 24.609 -9.07 1 57.22 8 SER B O 1
ATOM 912 N N . GLY B 1 9 ? 14.781 25.344 -6.996 1 67.88 9 GLY B N 1
ATOM 913 C CA . GLY B 1 9 ? 16.188 25.562 -7.266 1 67.88 9 GLY B CA 1
ATOM 914 C C . GLY B 1 9 ? 17.062 24.391 -6.883 1 67.88 9 GLY B C 1
ATOM 915 O O . GLY B 1 9 ? 16.641 23.516 -6.121 1 67.88 9 GLY B O 1
ATOM 916 N N . PHE B 1 10 ? 18.094 24.125 -7.719 1 85.25 10 PHE B N 1
ATOM 917 C CA . PHE B 1 10 ? 19.156 23.172 -7.402 1 85.25 10 PHE B CA 1
ATOM 918 C C . PHE B 1 10 ? 19.797 23.516 -6.066 1 85.25 10 PHE B C 1
ATOM 920 O O . PHE B 1 10 ? 20.109 24.672 -5.793 1 85.25 10 PHE B O 1
ATOM 927 N N . VAL B 1 11 ? 19.641 22.578 -5.164 1 91.88 11 VAL B N 1
ATOM 928 C CA . VAL B 1 11 ? 20.328 22.688 -3.879 1 91.88 11 VAL B CA 1
ATOM 929 C C . VAL B 1 11 ? 21.625 21.906 -3.906 1 91.88 11 VAL B C 1
ATOM 931 O O . VAL B 1 11 ? 21.641 20.734 -4.324 1 91.88 11 VAL B O 1
ATOM 934 N N . GLU B 1 12 ? 22.625 22.625 -3.646 1 94 12 GLU B N 1
ATOM 935 C CA . GLU B 1 12 ? 23.922 21.938 -3.602 1 94 12 GLU B CA 1
ATOM 936 C C . GLU B 1 12 ? 24.141 21.25 -2.258 1 94 12 GLU B C 1
ATOM 938 O O . GLU B 1 12 ? 23.781 21.797 -1.21 1 94 12 GLU B O 1
ATOM 943 N N . CYS B 1 13 ? 24.75 20.062 -2.336 1 95.5 13 CYS B N 1
ATOM 944 C CA . CYS B 1 13 ? 25.094 19.406 -1.078 1 95.5 13 CYS B CA 1
ATOM 945 C C . CYS B 1 13 ? 26.531 19.734 -0.665 1 95.5 13 CYS B C 1
ATOM 947 O O . CYS B 1 13 ? 27.125 20.672 -1.194 1 95.5 13 CYS B O 1
ATOM 949 N N . GLU B 1 14 ? 27.062 19.078 0.422 1 95.94 14 GLU B N 1
ATOM 950 C CA . GLU B 1 14 ? 28.312 19.469 1.064 1 95.94 14 GLU B CA 1
ATOM 951 C C . GLU B 1 14 ? 29.469 18.562 0.628 1 95.94 14 GLU B C 1
ATOM 953 O O . GLU B 1 14 ? 30.328 18.219 1.435 1 95.94 14 GLU B O 1
ATOM 958 N N . CYS B 1 15 ? 29.266 18.109 -0.583 1 95 15 CYS B N 1
ATOM 959 C CA . CYS B 1 15 ? 30.375 17.312 -1.117 1 95 15 CYS B CA 1
ATOM 960 C C . CYS B 1 15 ? 31.594 18.188 -1.384 1 95 15 CYS B C 1
ATOM 962 O O . CYS B 1 15 ? 31.469 19.391 -1.574 1 95 15 CYS B O 1
ATOM 964 N N . ARG B 1 16 ? 32.781 17.484 -1.443 1 93.5 16 ARG B N 1
ATOM 965 C CA . ARG B 1 16 ? 34.031 18.203 -1.746 1 93.5 16 ARG B CA 1
ATOM 966 C C . ARG B 1 16 ? 33.969 18.844 -3.131 1 93.5 16 ARG B C 1
ATOM 968 O O . ARG B 1 16 ? 34.375 20 -3.311 1 93.5 16 ARG B O 1
ATOM 975 N N . VAL B 1 17 ? 33.562 18.016 -4.039 1 92.69 17 VAL B N 1
ATOM 976 C CA . VAL B 1 17 ? 33.219 18.531 -5.363 1 92.69 17 VAL B CA 1
ATOM 977 C C . VAL B 1 17 ? 31.75 18.938 -5.395 1 92.69 17 VAL B C 1
ATOM 979 O O . VAL B 1 17 ? 30.859 18.141 -5.059 1 92.69 17 VAL B O 1
ATOM 982 N N . PRO B 1 18 ? 31.562 20.203 -5.703 1 93.12 18 PRO B N 1
ATOM 983 C CA . PRO B 1 18 ? 30.172 20.656 -5.68 1 93.12 18 PRO B CA 1
ATOM 984 C C . PRO B 1 18 ? 29.234 19.734 -6.453 1 93.12 18 PRO B C 1
ATOM 986 O O . PRO B 1 18 ? 29.531 19.359 -7.59 1 93.12 18 PRO B O 1
ATOM 989 N N . GLN B 1 19 ? 28.203 19.375 -5.723 1 94.19 19 GLN B N 1
ATOM 990 C CA . GLN B 1 19 ? 27.203 18.484 -6.316 1 94.19 19 GLN B CA 1
ATOM 991 C C . GLN B 1 19 ? 25.797 18.859 -5.891 1 94.19 19 GLN B C 1
ATOM 993 O O . GLN B 1 19 ? 25.594 19.375 -4.789 1 94.19 19 GLN B O 1
ATOM 998 N N . THR B 1 20 ? 24.938 18.578 -6.734 1 95.5 20 THR B N 1
ATOM 999 C CA . THR B 1 20 ? 23.531 18.859 -6.438 1 95.5 20 THR B CA 1
ATOM 1000 C C . THR B 1 20 ? 22.938 17.766 -5.551 1 95.5 20 THR B C 1
ATOM 1002 O O . THR B 1 20 ? 23.188 16.578 -5.77 1 95.5 20 THR B O 1
ATOM 1005 N N . ALA B 1 21 ? 22.203 18.156 -4.52 1 97.38 21 ALA B N 1
ATOM 1006 C CA . ALA B 1 21 ? 21.484 17.203 -3.676 1 97.38 21 ALA B CA 1
ATOM 1007 C C . ALA B 1 21 ? 20.359 16.531 -4.453 1 97.38 21 ALA B C 1
ATOM 1009 O O . ALA B 1 21 ? 19.828 17.094 -5.41 1 97.38 21 ALA B O 1
ATOM 1010 N N . GLN B 1 22 ? 20.062 15.359 -4 1 97.19 22 GLN B N 1
ATOM 1011 C CA . GLN B 1 22 ? 18.969 14.609 -4.605 1 97.19 22 GLN B CA 1
ATOM 1012 C C . GLN B 1 22 ? 17.828 14.422 -3.619 1 97.19 22 GLN B C 1
ATOM 1014 O O . GLN B 1 22 ? 18.031 14.438 -2.404 1 97.19 22 GLN B O 1
ATOM 1019 N N . ILE B 1 23 ? 16.625 14.305 -4.23 1 97.75 23 ILE B N 1
ATOM 1020 C CA . ILE B 1 23 ? 15.453 14.07 -3.402 1 97.75 23 ILE B CA 1
ATOM 1021 C C . ILE B 1 23 ? 15.328 12.586 -3.094 1 97.75 23 ILE B C 1
ATOM 1023 O O . ILE B 1 23 ? 15.367 11.75 -4 1 97.75 23 ILE B O 1
ATOM 1027 N N . TRP B 1 24 ? 15.203 12.281 -1.777 1 98.06 24 TRP B N 1
A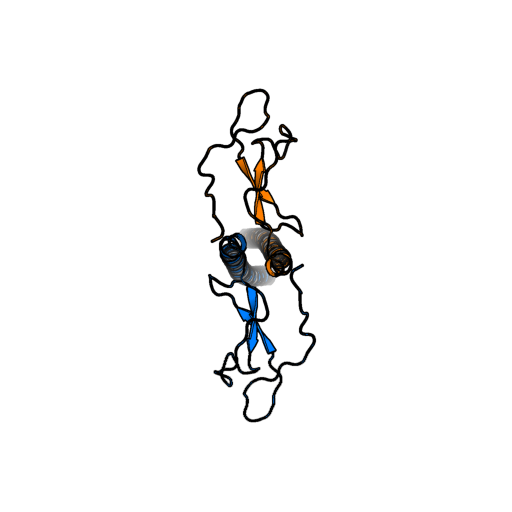TOM 1028 C CA . TRP B 1 24 ? 14.984 10.93 -1.279 1 98.06 24 TRP B CA 1
ATOM 1029 C C . TRP B 1 24 ? 13.672 10.844 -0.506 1 98.06 24 TRP B C 1
ATOM 1031 O O . TRP B 1 24 ? 13.078 11.867 -0.159 1 98.06 24 TRP B O 1
ATOM 1041 N N . THR B 1 25 ? 13.281 9.555 -0.291 1 98.5 25 THR B N 1
ATOM 1042 C CA . THR B 1 25 ? 12.047 9.344 0.466 1 98.5 25 THR B CA 1
ATOM 1043 C C . THR B 1 25 ? 12.336 8.594 1.764 1 98.5 25 THR B C 1
ATOM 1045 O O . THR B 1 25 ? 13.016 7.559 1.753 1 98.5 25 THR B O 1
ATOM 1048 N N . SER B 1 26 ? 11.859 9.164 2.865 1 98.56 26 SER B N 1
ATOM 1049 C CA . SER B 1 26 ? 11.945 8.492 4.156 1 98.56 26 SER B CA 1
ATOM 1050 C C . SER B 1 26 ? 10.758 7.551 4.367 1 98.56 26 SER B C 1
ATOM 1052 O O . SER B 1 26 ? 9.625 7.891 4.031 1 98.56 26 SER B O 1
ATOM 1054 N N . TRP B 1 27 ? 11.016 6.406 5.012 1 98 27 TRP B N 1
ATOM 1055 C CA . TRP B 1 27 ? 9.961 5.453 5.344 1 98 27 TRP B CA 1
ATOM 1056 C C . TRP B 1 27 ? 10.008 5.094 6.828 1 98 27 TRP B C 1
ATOM 1058 O O . TRP B 1 27 ? 9.469 4.059 7.234 1 98 27 TRP B O 1
ATOM 1068 N N . MET B 1 28 ? 10.539 5.977 7.516 1 97.62 28 MET B N 1
ATOM 1069 C CA . MET B 1 28 ? 10.555 5.82 8.969 1 97.62 28 MET B CA 1
ATOM 1070 C C . MET B 1 28 ? 9.172 6.055 9.555 1 97.62 28 MET B C 1
ATOM 1072 O O . MET B 1 28 ? 8.367 6.789 8.984 1 97.62 28 MET B O 1
ATOM 1076 N N . PRO B 1 29 ? 8.883 5.523 10.633 1 96.06 29 PRO B N 1
ATOM 1077 C CA . PRO B 1 29 ? 7.543 5.574 11.234 1 96.06 29 PRO B CA 1
ATOM 1078 C C . PRO B 1 29 ? 7.031 7.004 11.406 1 96.06 29 PRO B C 1
ATOM 1080 O O . PRO B 1 29 ? 5.844 7.27 11.188 1 96.06 29 PRO B O 1
ATOM 1083 N N . ASP B 1 30 ? 7.859 7.914 11.703 1 97.56 30 ASP B N 1
ATOM 1084 C CA . ASP B 1 30 ? 7.414 9.281 11.969 1 97.56 30 ASP B CA 1
ATOM 1085 C C . ASP B 1 30 ? 7.43 10.125 10.695 1 97.56 30 ASP B C 1
ATOM 1087 O O . ASP B 1 30 ? 6.965 11.266 10.688 1 97.56 30 ASP B O 1
ATOM 1091 N N . ASN B 1 31 ? 7.965 9.602 9.617 1 98.62 31 ASN B N 1
ATOM 1092 C CA . ASN B 1 31 ? 8.102 10.352 8.375 1 98.62 31 ASN B CA 1
ATOM 1093 C C . ASN B 1 31 ? 7.84 9.469 7.156 1 98.62 31 ASN B C 1
ATOM 1095 O O . ASN B 1 31 ? 8.641 9.43 6.223 1 98.62 31 ASN B O 1
ATOM 1099 N N . PRO B 1 32 ? 6.777 8.758 7.195 1 98.75 32 PRO B N 1
ATOM 1100 C CA . PRO B 1 32 ? 6.547 7.836 6.082 1 98.75 32 PRO B CA 1
ATOM 1101 C C . PRO B 1 32 ? 6.242 8.555 4.77 1 98.75 32 PRO B C 1
ATOM 1103 O O . PRO B 1 32 ? 5.266 9.305 4.688 1 98.75 32 PRO B O 1
ATOM 1106 N N . GLY B 1 33 ? 7.098 8.305 3.812 1 98.62 33 GLY B N 1
ATOM 1107 C CA . GLY B 1 33 ? 6.867 8.891 2.5 1 98.62 33 GLY B CA 1
ATOM 1108 C C . GLY B 1 33 ? 7.398 10.305 2.375 1 98.62 33 GLY B C 1
ATOM 1109 O O . GLY B 1 33 ? 7.332 10.906 1.302 1 98.62 33 GLY B O 1
ATOM 1110 N N . ARG B 1 34 ? 7.883 10.836 3.475 1 98.81 34 ARG B N 1
ATOM 1111 C CA . ARG B 1 34 ? 8.359 12.211 3.467 1 98.81 34 ARG B CA 1
ATOM 1112 C C . ARG B 1 34 ? 9.641 12.352 2.66 1 98.81 34 ARG B C 1
ATOM 1114 O O . ARG B 1 34 ? 10.539 11.516 2.768 1 98.81 34 ARG B O 1
ATOM 1121 N N . ARG B 1 35 ? 9.688 13.469 1.941 1 98.5 35 ARG B N 1
ATOM 1122 C CA . ARG B 1 35 ? 10.867 13.648 1.105 1 98.5 35 ARG B CA 1
ATOM 1123 C C . ARG B 1 35 ? 11.898 14.531 1.802 1 98.5 35 ARG B C 1
ATOM 1125 O O . ARG B 1 35 ? 11.547 15.398 2.604 1 98.5 35 ARG B O 1
ATOM 1132 N N . PHE B 1 36 ? 13.125 14.18 1.4 1 98.31 36 PHE B N 1
ATOM 1133 C CA . PHE B 1 36 ? 14.25 14.961 1.913 1 98.31 36 PHE B CA 1
ATOM 1134 C C . PHE B 1 36 ? 15.352 15.07 0.869 1 98.31 36 PHE B C 1
ATOM 1136 O O . PHE B 1 36 ? 15.398 14.281 -0.077 1 98.31 36 PHE B O 1
ATOM 1143 N N . LEU B 1 37 ? 16.156 16.016 1.024 1 98.06 37 LEU B N 1
ATOM 1144 C CA . LEU B 1 37 ? 17.312 16.25 0.174 1 98.06 37 LEU B CA 1
ATOM 1145 C C . LEU B 1 37 ? 18.578 15.695 0.818 1 98.06 37 LEU B C 1
ATOM 1147 O O . LEU B 1 37 ? 18.828 15.922 2.004 1 98.06 37 LEU B O 1
ATOM 1151 N N . ALA B 1 38 ? 19.328 14.977 -0.042 1 97.94 38 ALA B N 1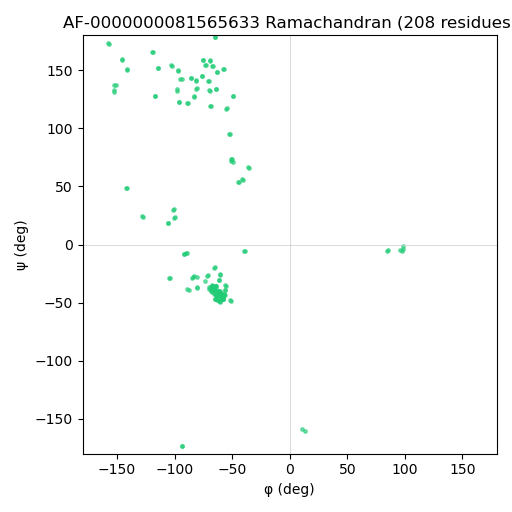
ATOM 1152 C CA . ALA B 1 38 ? 20.609 14.469 0.413 1 97.94 38 ALA B CA 1
ATOM 1153 C C . ALA B 1 38 ? 21.531 14.18 -0.768 1 97.94 38 ALA B C 1
ATOM 1155 O O . ALA B 1 38 ? 21.125 14.281 -1.926 1 97.94 38 ALA B O 1
ATOM 1156 N N . CYS B 1 39 ? 22.719 13.867 -0.328 1 97.25 39 CYS B N 1
ATOM 1157 C CA . CYS B 1 39 ? 23.75 13.523 -1.298 1 97.25 39 CYS B CA 1
ATOM 1158 C C . CYS B 1 39 ? 23.312 12.352 -2.166 1 97.25 39 CYS B C 1
ATOM 1160 O O . CYS B 1 39 ? 22.609 11.453 -1.698 1 97.25 39 CYS B O 1
ATOM 1162 N N . LYS B 1 40 ? 23.875 12.414 -3.383 1 96.31 40 LYS B N 1
ATOM 1163 C CA . LYS B 1 40 ? 23.578 11.305 -4.289 1 96.31 40 LYS B CA 1
ATOM 1164 C C . LYS B 1 40 ? 24.062 9.977 -3.703 1 96.31 40 LYS B C 1
ATOM 1166 O O . LYS B 1 40 ? 23.484 8.922 -3.992 1 96.31 40 LYS B O 1
ATOM 1171 N N . ASN B 1 41 ? 25.078 10.047 -2.854 1 95.94 41 ASN B N 1
ATOM 1172 C CA . ASN B 1 41 ? 25.641 8.852 -2.238 1 95.94 41 ASN B CA 1
ATOM 1173 C C . ASN B 1 41 ? 25.125 8.656 -0.816 1 95.94 41 ASN B C 1
ATOM 1175 O O . ASN B 1 41 ? 25.797 8.031 0.011 1 95.94 41 ASN B O 1
ATOM 1179 N N . TYR B 1 42 ? 24.016 9.211 -0.582 1 96.62 42 TYR B N 1
ATOM 1180 C CA . TYR B 1 42 ? 23.438 9.195 0.756 1 96.62 42 TYR B CA 1
ATOM 1181 C C . TYR B 1 42 ? 23.391 7.777 1.312 1 96.62 42 TYR B C 1
ATOM 1183 O O . TYR B 1 42 ? 23.719 7.547 2.479 1 96.62 42 TYR B O 1
ATOM 1191 N N . LYS B 1 43 ? 22.953 6.828 0.621 1 96.31 43 LYS B N 1
ATOM 1192 C CA . LYS B 1 43 ? 22.781 5.453 1.084 1 96.31 43 LYS B CA 1
ATOM 1193 C C . LYS B 1 43 ? 24.125 4.812 1.409 1 96.31 43 LYS B C 1
ATOM 1195 O O . LYS B 1 43 ? 24.188 3.826 2.146 1 96.31 43 LYS B O 1
ATOM 1200 N N . LYS B 1 44 ? 25.203 5.363 0.878 1 96.25 44 LYS B N 1
ATOM 1201 C CA . LYS B 1 44 ? 26.547 4.836 1.106 1 96.25 44 LYS B CA 1
ATOM 1202 C C . LYS B 1 44 ? 27.328 5.727 2.064 1 96.25 44 LYS B C 1
ATOM 1204 O O . LYS B 1 44 ? 28.562 5.66 2.113 1 96.25 44 LYS B O 1
ATOM 1209 N N . GLY B 1 45 ? 26.719 6.48 2.738 1 93.75 45 GLY B N 1
ATOM 1210 C CA . GLY B 1 45 ? 27.375 7.332 3.709 1 93.75 45 GLY B CA 1
ATOM 1211 C C . GLY B 1 45 ? 27.625 8.742 3.199 1 93.75 45 GLY B C 1
ATOM 1212 O O . GLY B 1 45 ? 28.422 9.484 3.779 1 93.75 45 GLY B O 1
ATOM 1213 N N . GLY B 1 46 ? 27.344 9.117 2.119 1 93.88 46 GLY B N 1
ATOM 1214 C CA . GLY B 1 46 ? 27.406 10.414 1.463 1 93.88 46 GLY B CA 1
ATOM 1215 C C . GLY B 1 46 ? 28.172 11.445 2.258 1 93.88 46 GLY B C 1
ATOM 1216 O O . GLY B 1 46 ? 29.016 11.102 3.084 1 93.88 46 GLY B O 1
ATOM 1217 N N . CYS B 1 47 ? 27.938 12.836 1.983 1 97.12 47 CYS B N 1
ATOM 1218 C CA . CYS B 1 47 ? 28.688 13.945 2.566 1 97.12 47 CYS B CA 1
ATOM 1219 C C . CYS B 1 47 ? 28.031 14.422 3.857 1 97.12 47 CYS B C 1
ATOM 1221 O O . CYS B 1 47 ? 28.531 15.359 4.492 1 97.12 47 CYS B O 1
ATOM 1223 N N . GLY B 1 48 ? 26.859 13.898 4.18 1 96.31 48 GLY B N 1
ATOM 1224 C CA . GLY B 1 48 ? 26.188 14.234 5.426 1 96.31 48 GLY B CA 1
ATOM 1225 C C . GLY B 1 48 ? 25.156 15.336 5.27 1 96.31 48 GLY B C 1
ATOM 1226 O O . GLY B 1 48 ? 24.438 15.664 6.219 1 96.31 48 GLY B O 1
ATOM 1227 N N . PHE B 1 49 ? 25.078 15.891 4.074 1 97.69 49 PHE B N 1
ATOM 1228 C CA . PHE B 1 49 ? 24.078 16.922 3.83 1 97.69 49 PHE B CA 1
ATOM 1229 C C . PHE B 1 49 ? 22.672 16.359 3.961 1 97.69 49 PHE B C 1
ATOM 1231 O O . PHE B 1 49 ? 22.375 15.273 3.438 1 97.69 49 PHE B O 1
ATOM 1238 N N . PHE B 1 50 ? 21.812 17.094 4.676 1 98 50 PHE B N 1
ATOM 1239 C CA . PHE B 1 50 ? 20.438 16.656 4.871 1 98 50 PHE B CA 1
ATOM 1240 C C . PHE B 1 50 ? 19.516 17.859 5.09 1 98 50 PHE B C 1
ATOM 1242 O O . PHE B 1 50 ? 19.844 18.75 5.867 1 98 50 PHE B O 1
ATOM 1249 N N . SER B 1 51 ? 18.422 17.812 4.312 1 97.69 51 SER B N 1
ATOM 1250 C CA . SER B 1 51 ? 17.375 18.797 4.516 1 97.69 51 SER B CA 1
ATOM 1251 C C . SER B 1 51 ? 16 18.234 4.129 1 97.69 51 SER B C 1
ATOM 1253 O O . SER B 1 51 ? 15.859 17.625 3.07 1 97.69 51 SER B O 1
ATOM 1255 N N . TRP B 1 52 ? 15.102 18.578 5.008 1 98.19 52 TRP B N 1
ATOM 1256 C CA . TRP B 1 52 ? 13.758 18.156 4.641 1 98.19 52 TRP B CA 1
ATOM 1257 C C . TRP B 1 52 ? 13.242 18.938 3.445 1 98.19 52 TRP B C 1
ATOM 1259 O O . 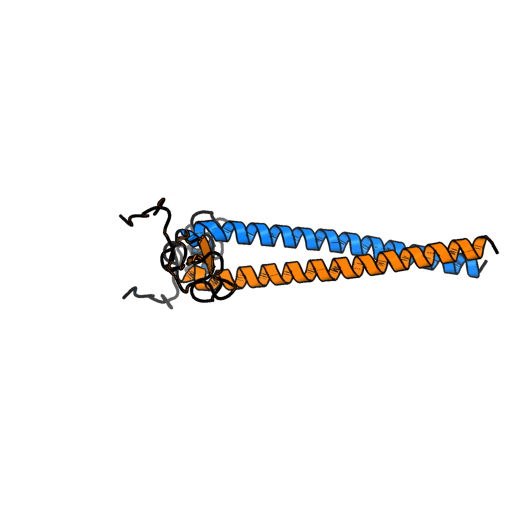TRP B 1 52 ? 13.422 20.156 3.371 1 98.19 52 TRP B O 1
ATOM 1269 N N . TYR B 1 53 ? 12.727 18.141 2.551 1 97.31 53 TYR B N 1
ATOM 1270 C CA . TYR B 1 53 ? 12.086 18.719 1.384 1 97.31 53 TYR B CA 1
ATOM 1271 C C . TYR B 1 53 ? 10.609 19.016 1.658 1 97.31 53 TYR B C 1
ATOM 1273 O O . TYR B 1 53 ? 10.086 20.047 1.263 1 97.31 53 TYR B O 1
ATOM 1281 N N . ASP B 1 54 ? 9.961 18.125 2.381 1 98.19 54 ASP B N 1
ATOM 1282 C CA . ASP B 1 54 ? 8.547 18.25 2.734 1 98.19 54 ASP B CA 1
ATOM 1283 C C . ASP B 1 54 ? 8.375 18.703 4.18 1 98.19 54 ASP B C 1
ATOM 1285 O O . ASP B 1 54 ? 9.242 18.453 5.023 1 98.19 54 ASP B O 1
ATOM 1289 N N . PRO B 1 55 ? 7.172 19.359 4.41 1 98.19 55 PRO B N 1
ATOM 1290 C CA . PRO B 1 55 ? 6.812 19.562 5.812 1 98.19 55 PRO B CA 1
ATOM 1291 C C . PRO B 1 55 ? 6.551 18.25 6.551 1 98.19 55 PRO B C 1
ATOM 1293 O O . PRO B 1 55 ? 6.559 17.188 5.934 1 98.19 55 PRO B O 1
ATOM 1296 N N . GLN B 1 56 ? 6.246 18.438 7.84 1 98.12 56 GLN B N 1
ATOM 1297 C CA . GLN B 1 56 ? 5.965 17.25 8.648 1 98.12 56 GLN B CA 1
ATOM 1298 C C . GLN B 1 56 ? 4.727 16.516 8.141 1 98.12 56 GLN B C 1
ATOM 1300 O O . GLN B 1 56 ? 3.742 17.156 7.754 1 98.12 56 GLN B O 1
ATOM 1305 N N . MET B 1 57 ? 4.805 15.266 8.336 1 98.69 57 MET B N 1
ATOM 1306 C CA . MET B 1 57 ? 3.658 14.445 7.965 1 98.69 57 MET B CA 1
ATOM 1307 C C . MET B 1 57 ? 2.529 14.586 8.984 1 98.69 57 MET B C 1
ATOM 1309 O O . MET B 1 57 ? 2.783 14.727 10.18 1 98.69 57 MET B O 1
ATOM 1313 N N . CYS B 1 58 ? 1.387 14.523 8.438 1 98.5 58 CYS B N 1
ATOM 1314 C CA . CYS B 1 58 ? 0.249 14.672 9.336 1 98.5 58 CYS B CA 1
ATOM 1315 C C . CYS B 1 58 ? 0.034 13.398 10.148 1 98.5 58 CYS B C 1
ATOM 1317 O O . CYS B 1 58 ? 0.472 12.32 9.75 1 98.5 58 CYS B O 1
ATOM 1319 N N . ALA B 1 59 ? -0.645 13.562 11.242 1 98.31 59 ALA B N 1
ATOM 1320 C CA . ALA B 1 59 ? -0.788 12.477 12.203 1 98.31 59 ALA B CA 1
ATOM 1321 C C . ALA B 1 59 ? -1.438 11.25 11.57 1 98.31 59 ALA B C 1
ATOM 1323 O O . ALA B 1 59 ? -0.997 10.117 11.789 1 98.31 59 ALA B O 1
ATOM 1324 N N . ARG B 1 60 ? -2.467 11.445 10.875 1 98.56 60 ARG B N 1
ATOM 1325 C CA . ARG B 1 60 ? -3.197 10.328 10.281 1 98.56 60 ARG B CA 1
ATOM 1326 C C . ARG B 1 60 ? -2.311 9.539 9.32 1 98.56 60 ARG B C 1
ATOM 1328 O O . ARG B 1 60 ? -2.328 8.312 9.312 1 98.56 60 ARG B O 1
ATOM 1335 N N . SER B 1 61 ? -1.576 10.234 8.523 1 98.56 61 SER B N 1
ATOM 1336 C CA . SER B 1 61 ? -0.719 9.547 7.562 1 98.56 61 SER B CA 1
ATOM 1337 C C . SER B 1 61 ? 0.36 8.734 8.266 1 98.56 61 SER B C 1
ATOM 1339 O O . SER B 1 61 ? 0.715 7.641 7.82 1 98.56 61 SER B O 1
ATOM 1341 N N . LYS B 1 62 ? 0.855 9.25 9.359 1 98.69 62 LYS B N 1
ATOM 1342 C CA . LYS B 1 62 ? 1.836 8.5 10.141 1 98.69 62 LYS B CA 1
ATOM 1343 C C . LYS B 1 62 ? 1.244 7.191 10.648 1 98.69 62 LYS B C 1
ATOM 1345 O O . LYS B 1 62 ? 1.957 6.195 10.789 1 98.69 62 LYS B O 1
ATOM 1350 N N . ALA B 1 63 ? 0.038 7.254 10.852 1 98.38 63 ALA B N 1
ATOM 1351 C CA . ALA B 1 63 ? -0.642 6.09 11.406 1 98.38 63 ALA B CA 1
ATOM 1352 C C . ALA B 1 63 ? -0.945 5.062 10.32 1 98.38 63 ALA B C 1
ATOM 1354 O O . ALA B 1 63 ? -0.822 3.855 10.547 1 98.38 63 ALA B O 1
ATOM 1355 N N . ILE B 1 64 ? -1.274 5.457 9.156 1 98.5 64 ILE B N 1
ATOM 1356 C CA . ILE B 1 64 ? -1.894 4.492 8.25 1 98.5 64 ILE B CA 1
ATOM 1357 C C . ILE B 1 64 ? -0.884 4.051 7.195 1 98.5 64 ILE B C 1
ATOM 1359 O O . ILE B 1 64 ? -0.965 2.932 6.68 1 98.5 64 ILE B O 1
ATOM 1363 N N . ILE B 1 65 ? 0.073 4.887 6.836 1 98.75 65 ILE B N 1
ATOM 1364 C CA . ILE B 1 65 ? 0.954 4.574 5.715 1 98.75 65 ILE B CA 1
ATOM 1365 C C . ILE B 1 65 ? 1.77 3.324 6.031 1 98.75 65 ILE B C 1
ATOM 1367 O O . ILE B 1 65 ? 1.894 2.428 5.195 1 98.75 65 ILE B O 1
ATOM 1371 N N . PRO B 1 66 ? 2.301 3.234 7.25 1 98.5 66 PRO B N 1
ATOM 1372 C CA . PRO B 1 66 ? 3.016 1.989 7.539 1 98.5 66 PRO B CA 1
ATOM 1373 C C . PRO B 1 66 ? 2.146 0.75 7.332 1 98.5 66 PRO B C 1
ATOM 1375 O O . PRO B 1 66 ? 2.633 -0.277 6.852 1 98.5 66 PRO B O 1
ATOM 1378 N N . GLY B 1 67 ? 0.985 0.802 7.668 1 98.06 67 GLY B N 1
ATOM 1379 C CA . GLY B 1 67 ? 0.083 -0.318 7.453 1 98.06 67 GLY B CA 1
ATOM 1380 C C . GLY B 1 67 ? -0.139 -0.63 5.984 1 98.06 67 GLY B C 1
ATOM 1381 O O . GLY B 1 67 ? -0.154 -1.797 5.59 1 98.06 67 GLY B O 1
ATOM 1382 N N . LEU B 1 68 ? -0.323 0.393 5.242 1 97.94 68 LEU B N 1
ATOM 1383 C CA . LEU B 1 68 ? -0.47 0.226 3.801 1 97.94 68 LEU B CA 1
ATOM 1384 C C . LEU B 1 68 ? 0.766 -0.439 3.201 1 97.94 68 LEU B C 1
ATOM 1386 O O . LEU B 1 68 ? 0.648 -1.353 2.383 1 97.94 68 LEU B O 1
ATOM 1390 N N . LEU B 1 69 ? 1.89 -0.048 3.602 1 98 69 LEU B N 1
ATOM 1391 C CA . LEU B 1 69 ? 3.146 -0.613 3.123 1 98 69 LEU B CA 1
ATOM 1392 C C . LEU B 1 69 ? 3.277 -2.076 3.535 1 98 69 LEU B C 1
ATOM 1394 O O . LEU B 1 69 ? 3.664 -2.92 2.725 1 98 69 LEU B O 1
ATOM 1398 N N . ARG B 1 70 ? 2.988 -2.324 4.781 1 98.06 70 ARG B N 1
ATOM 1399 C CA . ARG B 1 70 ? 3.057 -3.705 5.25 1 98.06 70 ARG B CA 1
ATOM 1400 C C . ARG B 1 70 ? 2.139 -4.609 4.43 1 98.06 70 ARG B C 1
ATOM 1402 O O . ARG B 1 70 ? 2.533 -5.707 4.035 1 98.06 70 ARG B O 1
ATOM 1409 N N . GLY B 1 71 ? 0.961 -4.141 4.242 1 98.06 71 GLY B N 1
ATOM 1410 C CA . GLY B 1 71 ? 0.03 -4.91 3.43 1 98.06 71 GLY B CA 1
ATOM 1411 C C . GLY B 1 71 ? 0.535 -5.164 2.023 1 98.06 71 GLY B C 1
ATOM 1412 O O . GLY B 1 71 ? 0.445 -6.285 1.52 1 98.06 71 GLY B O 1
ATOM 1413 N N . ARG B 1 72 ? 1.011 -4.18 1.425 1 98.19 72 ARG B N 1
ATOM 1414 C CA . ARG B 1 72 ? 1.568 -4.316 0.083 1 98.19 72 ARG B CA 1
ATOM 1415 C C . ARG B 1 72 ? 2.701 -5.336 0.061 1 98.19 72 ARG B C 1
ATOM 1417 O O . ARG B 1 72 ? 2.77 -6.176 -0.841 1 98.19 72 ARG B O 1
ATOM 1424 N N . ASN B 1 73 ? 3.582 -5.223 1.004 1 97.81 73 ASN B N 1
ATOM 1425 C CA . ASN B 1 73 ? 4.715 -6.137 1.095 1 97.81 73 ASN B CA 1
ATOM 1426 C C . ASN B 1 73 ? 4.254 -7.582 1.284 1 97.81 73 ASN B C 1
ATOM 1428 O O . ASN B 1 73 ? 4.836 -8.5 0.706 1 97.81 73 ASN B O 1
ATOM 1432 N N . GLN B 1 74 ? 3.285 -7.742 2.061 1 98.62 74 GLN B N 1
ATOM 1433 C CA . GLN B 1 74 ? 2.727 -9.07 2.273 1 98.62 74 GLN B CA 1
ATOM 1434 C C . GLN B 1 74 ? 2.197 -9.664 0.97 1 98.62 74 GLN B C 1
ATOM 1436 O O . GLN B 1 74 ? 2.443 -10.828 0.667 1 98.62 74 GLN B O 1
ATOM 1441 N N . LEU B 1 75 ? 1.519 -8.797 0.286 1 98.81 75 LEU B N 1
ATOM 1442 C CA . LEU B 1 75 ? 1.002 -9.234 -1.007 1 98.81 75 LEU B CA 1
ATOM 1443 C C . LEU B 1 75 ? 2.141 -9.562 -1.965 1 98.81 75 LEU B C 1
ATOM 1445 O O . LEU B 1 75 ? 2.076 -10.555 -2.695 1 98.81 75 LEU B O 1
ATOM 1449 N N . GLU B 1 76 ? 3.125 -8.773 -2.018 1 98.69 76 GLU B N 1
ATOM 1450 C CA . GLU B 1 76 ? 4.281 -9.039 -2.867 1 98.69 76 GLU B CA 1
ATOM 1451 C C . GLU B 1 76 ? 4.91 -10.391 -2.531 1 98.69 76 GLU B C 1
ATOM 1453 O O . GLU B 1 76 ? 5.242 -11.164 -3.428 1 98.69 76 GLU B O 1
ATOM 1458 N N . SER B 1 77 ? 5.031 -10.641 -1.273 1 98.75 77 SER B N 1
ATOM 1459 C CA . SER B 1 77 ? 5.582 -11.922 -0.837 1 98.75 77 SER B CA 1
ATOM 1460 C C . SER B 1 77 ? 4.695 -13.086 -1.271 1 98.75 77 SER B C 1
ATOM 1462 O O . SER B 1 77 ? 5.195 -14.141 -1.654 1 98.75 77 SER B O 1
ATOM 1464 N N . GLU B 1 78 ? 3.471 -12.898 -1.146 1 98.75 78 GLU B N 1
ATOM 1465 C CA . GLU B 1 78 ? 2.527 -13.945 -1.54 1 98.75 78 GLU B CA 1
ATOM 1466 C C . GLU B 1 78 ? 2.643 -14.258 -3.029 1 98.75 78 GLU B C 1
ATOM 1468 O O . GLU B 1 78 ? 2.629 -15.422 -3.424 1 98.75 78 GLU B O 1
ATOM 1473 N N . VAL B 1 79 ? 2.779 -13.258 -3.797 1 98.62 79 VAL B N 1
ATOM 1474 C CA . VAL B 1 79 ? 2.943 -13.445 -5.234 1 98.62 79 VAL B CA 1
ATOM 1475 C C . VAL B 1 79 ? 4.199 -14.266 -5.512 1 98.62 79 VAL B C 1
ATOM 1477 O O . VAL B 1 79 ? 4.172 -15.203 -6.309 1 98.62 79 VAL B O 1
ATOM 1480 N N . VAL B 1 80 ? 5.23 -13.852 -4.906 1 98.56 80 VAL B N 1
ATOM 1481 C CA . VAL B 1 80 ? 6.5 -14.555 -5.098 1 98.56 80 VAL B CA 1
ATOM 1482 C C . VAL B 1 80 ? 6.348 -16.016 -4.711 1 98.56 80 VAL B C 1
ATOM 1484 O O . VAL B 1 80 ? 6.773 -16.906 -5.445 1 98.56 80 VAL B O 1
ATOM 1487 N N . LYS B 1 81 ? 5.684 -16.281 -3.604 1 98.5 81 LYS B N 1
ATOM 1488 C CA . LYS B 1 81 ? 5.492 -17.625 -3.1 1 98.5 81 LYS B CA 1
ATOM 1489 C C . LYS B 1 81 ? 4.664 -18.469 -4.074 1 98.5 81 LYS B C 1
ATOM 1491 O O . LYS B 1 81 ? 5.059 -19.578 -4.43 1 98.5 81 LYS B O 1
ATOM 1496 N N . VAL B 1 82 ? 3.6 -17.938 -4.531 1 98.06 82 VAL B N 1
ATOM 1497 C CA . VAL B 1 82 ? 2.688 -18.688 -5.383 1 98.06 82 VAL B CA 1
ATOM 1498 C C . VAL B 1 82 ? 3.326 -18.922 -6.754 1 98.06 82 VAL B C 1
ATOM 1500 O O . VAL B 1 82 ? 3.15 -19.969 -7.359 1 98.06 82 VAL B O 1
ATOM 1503 N N . LYS B 1 83 ? 4.027 -18 -7.223 1 97.69 83 LYS B N 1
ATOM 1504 C CA . LYS B 1 83 ? 4.719 -18.188 -8.492 1 97.69 83 LYS B CA 1
ATOM 1505 C C . LYS B 1 83 ? 5.777 -19.281 -8.398 1 97.69 83 LYS B C 1
ATOM 1507 O O . LYS B 1 83 ? 5.977 -20.047 -9.344 1 97.69 83 LYS B O 1
ATOM 1512 N N . LYS B 1 84 ? 6.484 -19.328 -7.309 1 97.62 84 LYS B N 1
ATOM 1513 C CA . LYS B 1 84 ? 7.445 -20.391 -7.074 1 97.62 84 LYS B CA 1
ATOM 1514 C C . LYS B 1 84 ? 6.762 -21.766 -7.062 1 97.62 84 LYS B C 1
ATOM 1516 O O . LYS B 1 84 ? 7.27 -22.719 -7.648 1 97.62 84 LYS B O 1
ATOM 1521 N N . GLU B 1 85 ? 5.645 -21.812 -6.422 1 95.31 85 GLU B N 1
ATOM 1522 C CA . GLU B 1 85 ? 4.859 -23.047 -6.395 1 95.31 85 GLU B CA 1
ATOM 1523 C C . GLU B 1 85 ? 4.434 -23.469 -7.797 1 95.31 85 GLU B C 1
ATOM 1525 O O . GLU B 1 85 ? 4.527 -24.641 -8.156 1 95.31 85 GLU B O 1
ATOM 1530 N N . ASN B 1 86 ? 4.004 -22.391 -8.477 1 94.94 86 ASN B N 1
ATOM 1531 C CA . ASN B 1 86 ? 3.588 -22.656 -9.852 1 94.94 86 ASN B CA 1
ATOM 1532 C C . ASN B 1 86 ? 4.738 -23.203 -10.688 1 94.94 86 ASN B C 1
ATOM 1534 O O . ASN B 1 86 ? 4.555 -24.125 -11.477 1 94.94 86 ASN B O 1
ATOM 1538 N N . ARG B 1 87 ? 5.879 -22.734 -10.57 1 94.62 87 ARG B N 1
ATOM 1539 C CA . ARG B 1 87 ? 7.062 -23.188 -11.297 1 94.62 87 ARG B CA 1
ATOM 1540 C C . ARG B 1 87 ? 7.383 -24.641 -10.961 1 94.62 87 ARG B C 1
ATOM 1542 O O . ARG B 1 87 ? 7.699 -25.438 -11.852 1 94.62 87 ARG B O 1
ATOM 1549 N N . LYS B 1 88 ? 7.266 -25 -9.688 1 93.88 88 LYS B N 1
ATOM 1550 C CA . LYS B 1 88 ? 7.516 -26.359 -9.25 1 93.88 88 LYS B CA 1
ATOM 1551 C C . LYS B 1 88 ? 6.512 -27.328 -9.867 1 93.88 88 LYS B C 1
ATOM 1553 O O . LYS B 1 88 ? 6.887 -28.406 -10.336 1 93.88 88 LYS B O 1
ATOM 1558 N N . MET B 1 89 ? 5.258 -26.844 -9.93 1 91.25 89 MET B N 1
ATOM 1559 C CA . MET B 1 89 ? 4.199 -27.688 -10.484 1 91.25 89 MET B CA 1
ATOM 1560 C C . MET B 1 89 ? 4.402 -27.906 -11.984 1 91.25 89 MET B C 1
ATOM 1562 O O . MET B 1 89 ? 4.152 -28.984 -12.5 1 91.25 89 MET B O 1
ATOM 1566 N N . LYS B 1 90 ? 4.824 -26.953 -12.656 1 92.25 90 LYS B N 1
ATOM 1567 C CA . LYS B 1 90 ? 5.094 -27.062 -14.086 1 92.25 90 LYS B CA 1
ATOM 1568 C C . LYS B 1 90 ? 6.211 -28.062 -14.359 1 92.25 90 LYS B C 1
ATOM 1570 O O . LYS B 1 90 ? 6.109 -28.891 -15.273 1 92.25 90 LYS B O 1
ATOM 1575 N N . LYS B 1 91 ? 7.223 -28.031 -13.578 1 93.88 91 LYS B N 1
ATOM 1576 C CA . LYS B 1 91 ? 8.328 -28.969 -13.711 1 93.88 91 LYS B CA 1
ATOM 1577 C C . LYS B 1 91 ? 7.859 -30.406 -13.453 1 93.88 91 LYS B C 1
ATOM 1579 O O . LYS B 1 91 ? 8.219 -31.328 -14.188 1 93.88 91 LYS B O 1
ATOM 1584 N N . GLU B 1 92 ? 7.043 -30.484 -12.406 1 91.19 92 GLU B N 1
ATOM 1585 C CA . GLU B 1 92 ? 6.52 -31.812 -12.078 1 91.19 92 GLU B CA 1
ATOM 1586 C C . GLU B 1 92 ? 5.66 -32.344 -13.211 1 91.19 92 GLU B C 1
ATOM 1588 O O . GLU B 1 92 ? 5.781 -33.531 -13.57 1 91.19 92 GLU B O 1
ATOM 1593 N N . ASN B 1 93 ? 4.836 -31.453 -13.727 1 89.5 93 ASN B N 1
ATOM 1594 C CA . ASN B 1 93 ? 3.984 -31.875 -14.836 1 89.5 93 ASN B CA 1
ATOM 1595 C C . ASN B 1 93 ? 4.805 -32.312 -16.047 1 89.5 93 ASN B C 1
ATOM 1597 O O . ASN B 1 93 ? 4.48 -33.344 -16.672 1 89.5 93 ASN B O 1
ATOM 1601 N N . ARG B 1 94 ? 5.82 -31.656 -16.391 1 90.88 94 ARG B N 1
ATOM 1602 C CA . ARG B 1 94 ? 6.699 -32 -17.5 1 90.88 94 ARG B CA 1
ATOM 1603 C C . ARG B 1 94 ? 7.336 -33.375 -17.266 1 90.88 94 ARG B C 1
ATOM 1605 O O . ARG B 1 94 ? 7.402 -34.188 -18.188 1 90.88 94 ARG B O 1
ATOM 1612 N N . LYS B 1 95 ? 7.754 -33.625 -16.016 1 91.31 95 LYS B N 1
ATOM 1613 C CA . LYS B 1 95 ? 8.367 -34.938 -15.688 1 91.31 95 LYS B CA 1
ATOM 1614 C C . LYS B 1 95 ? 7.375 -36.062 -15.867 1 91.31 95 LYS B C 1
ATOM 1616 O O . LYS B 1 95 ? 7.707 -37.094 -16.453 1 91.31 95 LYS B O 1
ATOM 1621 N N . VAL B 1 96 ? 6.152 -35.875 -15.445 1 86.75 96 VAL B N 1
ATOM 1622 C CA . VAL B 1 96 ? 5.145 -36.906 -15.516 1 86.75 96 VAL B CA 1
ATOM 1623 C C . VAL B 1 96 ? 4.781 -37.188 -16.969 1 86.75 96 VAL B C 1
ATOM 1625 O O . VAL B 1 96 ? 4.602 -38.344 -17.375 1 86.75 96 VAL B O 1
ATOM 1628 N N . LYS B 1 97 ? 4.715 -36.094 -17.75 1 89.62 97 LYS B N 1
ATOM 1629 C CA . LYS B 1 97 ? 4.422 -36.281 -19.172 1 89.62 97 LYS B CA 1
ATOM 1630 C C . LYS B 1 97 ? 5.551 -37.031 -19.875 1 89.62 97 LYS B C 1
ATOM 1632 O O . LYS B 1 97 ? 5.297 -37.875 -20.719 1 89.62 97 LYS B O 1
ATOM 1637 N N . MET B 1 98 ? 6.781 -36.75 -19.547 1 91.62 98 MET B N 1
ATOM 1638 C CA . MET B 1 98 ? 7.922 -37.438 -20.125 1 91.62 98 MET B CA 1
ATOM 1639 C C . MET B 1 98 ? 7.918 -38.938 -19.75 1 91.62 98 MET B C 1
ATOM 1641 O O . MET B 1 98 ? 8.195 -39.781 -20.578 1 91.62 98 MET B O 1
ATOM 1645 N N . LEU B 1 99 ? 7.488 -39.281 -18.547 1 85.94 99 LEU B N 1
ATOM 1646 C CA . LEU B 1 99 ? 7.398 -40.656 -18.078 1 85.94 99 LEU B CA 1
ATOM 1647 C C . LEU B 1 99 ? 6.32 -41.438 -18.844 1 85.94 99 LEU B C 1
ATOM 1649 O O . LEU B 1 99 ? 6.508 -42.594 -19.188 1 85.94 99 LEU B O 1
ATOM 1653 N N . ILE B 1 100 ? 5.227 -40.812 -19.156 1 84.88 100 ILE B N 1
ATOM 1654 C CA . ILE B 1 100 ? 4.125 -41.438 -19.891 1 84.88 100 ILE B CA 1
ATOM 1655 C C . ILE B 1 100 ? 4.586 -41.781 -21.297 1 84.88 100 ILE B C 1
ATOM 1657 O O . ILE B 1 100 ? 4.332 -42.906 -21.781 1 84.88 100 ILE B O 1
ATOM 1661 N N . VAL B 1 101 ? 5.324 -41 -21.922 1 87.56 101 VAL B N 1
ATOM 1662 C CA . VAL B 1 101 ? 5.801 -41.219 -23.281 1 87.56 101 VAL B CA 1
ATOM 1663 C C . VAL B 1 101 ? 6.785 -42.375 -23.312 1 87.56 101 VAL B C 1
ATOM 1665 O O . VAL B 1 101 ? 6.727 -43.219 -24.203 1 87.56 101 VAL B O 1
ATOM 1668 N N . ILE B 1 102 ? 7.617 -42.5 -22.234 1 88.69 102 ILE B N 1
ATOM 1669 C CA . ILE B 1 102 ? 8.617 -43.562 -22.141 1 88.69 102 ILE B CA 1
ATOM 1670 C C . ILE B 1 102 ? 7.922 -44.906 -22 1 88.69 102 ILE B C 1
ATOM 1672 O O . ILE B 1 102 ? 8.312 -45.875 -22.641 1 88.69 102 ILE B O 1
ATOM 1676 N N . THR B 1 103 ? 6.801 -45 -21.297 1 86.19 103 THR B N 1
ATOM 1677 C CA . THR B 1 103 ? 6.055 -46.219 -21.094 1 86.19 103 THR B CA 1
ATOM 1678 C C . THR B 1 103 ? 5.359 -46.656 -22.375 1 86.19 103 THR B C 1
ATOM 1680 O O . THR B 1 103 ? 5.156 -47.844 -22.594 1 86.19 103 THR B O 1
ATOM 1683 N N . TRP B 1 104 ? 5.066 -45.719 -23.25 1 85.12 104 TRP B N 1
ATOM 1684 C CA . TRP B 1 104 ? 4.371 -46.031 -24.484 1 85.12 104 TRP B CA 1
ATOM 1685 C C . TRP B 1 104 ? 5.348 -46.531 -25.547 1 85.12 104 TRP B C 1
ATOM 1687 O O . TRP B 1 104 ? 4.992 -47.375 -26.375 1 85.12 104 TRP B O 1
ATOM 1697 N N . ILE B 1 105 ? 6.516 -46.125 -25.438 1 88.88 105 ILE B N 1
ATOM 1698 C CA . ILE B 1 105 ? 7.516 -46.469 -26.453 1 88.88 105 ILE B CA 1
ATOM 1699 C C . ILE B 1 105 ? 8.109 -47.844 -26.125 1 88.88 105 ILE B C 1
ATOM 1701 O O . ILE B 1 105 ? 8.398 -48.625 -27.016 1 88.88 105 ILE B O 1
ATOM 1705 N N . LEU B 1 106 ? 8.172 -48.25 -24.875 1 79.44 106 LEU B N 1
ATOM 1706 C CA . LEU B 1 106 ? 8.711 -49.531 -24.469 1 79.44 106 LEU B CA 1
ATOM 1707 C C . LEU B 1 106 ? 7.652 -50.625 -24.562 1 79.44 106 LEU B C 1
ATOM 1709 O O . LEU B 1 106 ? 7.957 -51.781 -24.906 1 79.44 106 LEU B O 1
#

Nearest PDB structures (foldseek):
  7jl5-assembly1_A  TM=7.106E-01  e=1.596E-01  Homo sapiens
  7jl5-assembly1_A  TM=7.110E-01  e=1.934E-01  Homo sapiens

Foldseek 3Di:
DPCPVPCVDFDWFDDPPTDTWDKDADCDLFGRRWIKTDHPCVVVPHPPGIGGPDDGDDPVCSPCVVVVVVVVVVVVVVVVVVVVVVVVVVVVVVVVVVVVVVVVVD/DPCPVPCVDFDWFDDPPTDTWDKDADCDLFGRRWIKTDDPCVVVPHPPGIGGPDDGDDPVCSPCVVVVVVVVVVVVVVVVVVVVVVVVVVVVVVVVVVVVVVVVVD

Secondary structure (DSSP, 8-state):
--------SPPB-S-SS--B-EEEEE-STTSTTEEEEE-TTGGGT-S--EEESS-PPPHHHHHHHHHHHHHHHHHHHHHHHHHHHHHHHHHHHHHHHHHHHHHHH-/--------SPPB-S-SS--B-EEEE--STTSTT-EEEE-TTGGGT-S--EEESS-PPPHHHHHHHHHHHHHHHHHHHHHHHHHHHHHHHHHHHHHHHHHHHHHHH-

Organism: NCBI:txid168488

InterPro domains:
  IPR010666 Zinc finger, GRF-type [PF06839] (12-54)
  IPR010666 Zinc finger, GRF-type [PS51999] (13-56)